Protein AF-A0A0M4D7M8-F1 (afdb_monomer)

Mean predicted aligned error: 8.92 Å

pLDDT: mean 85.07, std 19.38, range [36.56, 98.5]

Secondary structure (DSSP, 8-state):
----------------------------GGGSB-B--S--TTGGGGPPPBSSSSS-BSHHHHHHHHHHHHTT-B-TTSPBP-GGG-SSB--HHHHHHHHHHHHHTTSSSSGGG----B-HHHHHHHHTTEEEEEE--STTS-EEEEEE-SS-EEEEEE-TTSBEEEE-TTS-EEE-BSS-----

Radius of gyration: 21.86 Å; Cα contacts (8 Å, |Δi|>4): 383; chains: 1; bounding box: 64×77×38 Å

Foldseek 3Di:
DDDDDDDDDDDDDDDPDPPPPPDWDDDECVVFFQFTAQDLQLSQLAYDKEALVPLQAALLLLVLLQQLQLQQFAFPVGHTRHLVNSQRGRDRRLQQSLLRVCCVLVVAVDSVRRPSMCHNVNRSSQSVQWDWDDKDRHAQIKTKTWRRHPHHIWIWIQHNVRWIWTAGPVRDIDTRGSPHTDGD

Solvent-accessible surface area (backbone atoms only — not comparable to full-atom values): 9899 Å² total; per-residue (Å²): 134,88,83,89,82,90,80,86,83,82,85,79,86,78,85,81,75,79,78,76,77,77,71,53,48,77,21,41,59,90,74,34,36,47,29,30,49,52,60,72,74,46,20,40,31,52,32,54,58,34,24,75,88,34,68,30,60,5,20,41,38,28,52,49,39,51,47,36,32,17,48,55,19,34,24,66,91,64,50,73,40,48,81,87,65,32,44,12,57,39,44,70,45,54,30,33,17,41,12,46,42,34,30,76,70,64,77,16,98,36,60,92,67,27,86,32,55,41,29,27,71,52,35,29,58,56,45,75,32,56,42,80,76,47,74,37,61,55,80,68,36,42,27,30,27,34,37,60,39,83,70,33,71,39,49,33,36,31,38,45,87,22,40,32,29,37,42,46,100,84,73,48,78,42,62,22,20,61,80,46,63,81,55,107

Nearest PDB structures (foldseek):
  1k28-assembly1_A  TM=5.153E-01  e=8.561E+00  Tequatrovirus T4

Sequence (184 aa):
MTRTHLGATLAMCAAATLAMSASPASAKISDGYVRGYDTYVGDWGDEGTISTAAYSQNNAVCLWQTILWAEGANESDGTNFDGTDIDGIFGGNTYGATKRLQVSWGLASSYDKADGMVGPNTFGRADNQLVKTGGSTARGETVEFVYNGSVHDFAVERDSEGRYRFREGNDTWRLAAYGYRSCS

InterPro domains:
  IPR036365 PGBD-like superfamily [SSF47090] (56-123)
  IPR036366 PGBD superfamily [G3DSA:1.10.101.10] (52-132)

Organism: Streptomyces pristinaespiralis (NCBI:txid38300)

Structure (mmCIF, N/CA/C/O backbone):
data_AF-A0A0M4D7M8-F1
#
_entry.id   AF-A0A0M4D7M8-F1
#
loop_
_atom_site.group_PDB
_atom_site.id
_atom_site.type_symbol
_atom_site.label_atom_id
_atom_site.label_alt_id
_atom_site.label_comp_id
_atom_site.label_asym_id
_atom_site.label_entity_id
_atom_site.label_seq_id
_atom_site.pdbx_PDB_ins_code
_atom_site.Cartn_x
_atom_site.Cartn_y
_atom_site.Cartn_z
_atom_site.occupancy
_atom_site.B_iso_or_equiv
_atom_site.auth_seq_id
_atom_site.auth_comp_id
_atom_site.auth_asym_id
_atom_site.auth_atom_id
_atom_site.pdbx_PDB_model_num
ATOM 1 N N . MET A 1 1 ? -46.983 -63.640 -19.632 1.00 38.72 1 MET A N 1
ATOM 2 C CA . MET A 1 1 ? -46.012 -62.857 -20.425 1.00 38.72 1 MET A CA 1
ATOM 3 C C . MET A 1 1 ? -46.200 -61.392 -20.044 1.00 38.72 1 MET A C 1
ATOM 5 O O . MET A 1 1 ? -47.282 -60.881 -20.278 1.00 38.72 1 MET A O 1
ATOM 9 N N . THR A 1 2 ? -45.384 -60.885 -19.104 1.00 40.44 2 THR A N 1
ATOM 10 C CA . THR A 1 2 ? -44.349 -59.833 -19.326 1.00 40.44 2 THR A CA 1
ATOM 11 C C . THR A 1 2 ? -44.976 -58.475 -19.711 1.00 40.44 2 THR A C 1
ATOM 13 O O . THR A 1 2 ? -45.672 -58.409 -20.707 1.00 40.44 2 THR A O 1
ATOM 16 N N . ARG A 1 3 ? -44.776 -57.335 -19.026 1.00 40.50 3 ARG A N 1
ATOM 17 C CA . ARG A 1 3 ? -43.609 -56.812 -18.284 1.00 40.50 3 ARG A CA 1
ATOM 18 C C . ARG A 1 3 ? -44.059 -55.813 -17.199 1.00 40.50 3 ARG A C 1
ATOM 20 O O . ARG A 1 3 ? -44.906 -54.964 -17.452 1.00 40.50 3 ARG A O 1
ATOM 27 N N . THR A 1 4 ? -43.432 -55.887 -16.031 1.00 39.81 4 THR A N 1
ATOM 28 C CA . THR A 1 4 ? -43.480 -54.895 -14.947 1.00 39.81 4 THR A CA 1
ATOM 29 C C . THR A 1 4 ? -42.499 -53.759 -15.263 1.00 39.81 4 THR A C 1
ATOM 31 O O . THR A 1 4 ? -41.340 -54.036 -15.569 1.00 39.81 4 THR A O 1
ATOM 34 N N . HIS A 1 5 ? -42.931 -52.498 -15.179 1.00 37.88 5 HIS A N 1
ATOM 35 C CA . HIS A 1 5 ? -42.048 -51.328 -15.254 1.00 37.88 5 HIS A CA 1
ATOM 36 C C . HIS A 1 5 ? -41.908 -50.699 -13.861 1.00 37.88 5 HIS A C 1
ATOM 38 O O . HIS A 1 5 ? -42.880 -50.223 -13.282 1.00 37.88 5 HIS A O 1
ATOM 44 N N . LEU A 1 6 ? -40.685 -50.739 -13.329 1.00 47.12 6 LEU A N 1
ATOM 45 C CA . LEU A 1 6 ? -40.247 -50.013 -12.138 1.00 47.12 6 LEU A CA 1
ATOM 46 C C . LEU A 1 6 ? -40.062 -48.536 -12.507 1.00 47.12 6 LEU A C 1
ATOM 48 O O . LEU A 1 6 ? -39.235 -48.216 -13.358 1.00 47.12 6 LEU A O 1
ATOM 52 N N . GLY A 1 7 ? -40.815 -47.648 -11.862 1.00 36.56 7 GLY A N 1
ATOM 53 C CA . GLY A 1 7 ? -40.601 -46.204 -11.909 1.00 36.56 7 GLY A CA 1
ATOM 54 C C . GLY A 1 7 ? -40.381 -45.688 -10.494 1.00 36.56 7 GLY A C 1
ATOM 55 O O . GLY A 1 7 ? -41.341 -45.479 -9.761 1.00 36.56 7 GLY A O 1
ATOM 56 N N . ALA A 1 8 ? -39.120 -45.530 -10.096 1.00 43.12 8 ALA A N 1
ATOM 57 C CA . ALA A 1 8 ? -38.740 -44.873 -8.853 1.00 43.12 8 ALA A CA 1
ATOM 58 C C . ALA A 1 8 ? -38.493 -43.387 -9.143 1.00 43.12 8 ALA A C 1
ATOM 60 O O . ALA A 1 8 ? -37.484 -43.033 -9.747 1.00 43.12 8 ALA A O 1
ATOM 61 N N . THR A 1 9 ? -39.408 -42.513 -8.729 1.00 38.91 9 THR A N 1
ATOM 62 C CA . THR A 1 9 ? -39.188 -41.061 -8.734 1.00 38.91 9 THR A CA 1
ATOM 63 C C . THR A 1 9 ? -38.766 -40.610 -7.342 1.00 38.91 9 THR A C 1
ATOM 65 O O . THR A 1 9 ? -39.596 -40.428 -6.455 1.00 38.91 9 THR A O 1
ATOM 68 N N . LEU A 1 10 ? -37.455 -40.439 -7.165 1.00 40.38 10 LEU A N 1
ATOM 69 C CA . LEU A 1 10 ? -36.861 -39.667 -6.077 1.00 40.38 10 LEU A CA 1
ATOM 70 C C . LEU A 1 10 ? -37.000 -38.178 -6.443 1.00 40.38 10 LEU A C 1
ATOM 72 O O . LEU A 1 10 ? -36.320 -37.701 -7.349 1.00 40.38 10 LEU A O 1
ATOM 76 N N . ALA A 1 11 ? -37.888 -37.443 -5.776 1.00 39.62 11 ALA A N 1
ATOM 77 C CA . ALA A 1 11 ? -37.937 -35.986 -5.875 1.00 39.62 11 ALA A CA 1
ATOM 78 C C . ALA A 1 11 ? -36.985 -35.396 -4.821 1.00 39.62 11 ALA A C 1
ATOM 80 O O . ALA A 1 11 ? -37.329 -35.316 -3.644 1.00 39.62 11 ALA A O 1
ATOM 81 N N . MET A 1 12 ? -35.763 -35.046 -5.232 1.00 39.00 12 MET A N 1
ATOM 82 C CA . MET A 1 12 ? -34.809 -34.311 -4.395 1.00 39.00 12 MET A CA 1
ATOM 83 C C . MET A 1 12 ? -35.061 -32.801 -4.489 1.00 39.00 12 MET A C 1
ATOM 85 O O . MET A 1 12 ? -35.176 -32.242 -5.578 1.00 39.00 12 MET A O 1
ATOM 89 N N . CYS A 1 13 ? -35.131 -32.166 -3.320 1.00 45.38 13 CYS A N 1
ATOM 90 C CA . CYS A 1 13 ? -35.188 -30.726 -3.105 1.00 45.38 13 CYS A CA 1
ATOM 91 C C . CYS A 1 13 ? -33.995 -29.982 -3.725 1.00 45.38 13 CYS A C 1
ATOM 93 O O . CYS A 1 13 ? -32.862 -30.447 -3.636 1.00 45.38 13 CYS A O 1
ATOM 95 N N . ALA A 1 14 ? -34.225 -28.751 -4.184 1.00 42.34 14 ALA A N 1
ATOM 96 C CA . ALA A 1 14 ? -33.203 -27.708 -4.182 1.00 42.34 14 ALA A CA 1
ATOM 97 C C . ALA A 1 14 ? -33.875 -26.359 -3.890 1.00 42.34 14 ALA A C 1
ATOM 99 O O . ALA A 1 14 ? -34.471 -25.735 -4.765 1.00 42.34 14 ALA A O 1
ATOM 100 N N . ALA A 1 15 ? -33.813 -25.931 -2.628 1.00 44.81 15 ALA A N 1
ATOM 101 C CA . ALA A 1 15 ? -34.077 -24.550 -2.259 1.00 44.81 15 ALA A CA 1
ATOM 102 C C . ALA A 1 15 ? -32.911 -23.708 -2.793 1.00 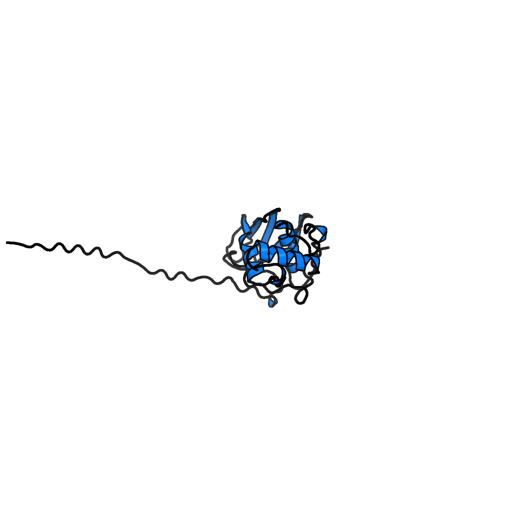44.81 15 ALA A C 1
ATOM 104 O O . ALA A 1 15 ? -31.789 -23.811 -2.302 1.00 44.81 15 ALA A O 1
ATOM 105 N N . ALA A 1 16 ? -33.163 -22.916 -3.832 1.00 38.53 16 ALA A N 1
ATOM 106 C CA . ALA A 1 16 ? -32.204 -21.950 -4.342 1.00 38.53 16 ALA A CA 1
ATOM 107 C C . ALA A 1 16 ? -32.118 -20.777 -3.355 1.00 38.53 16 ALA A C 1
ATOM 109 O O . ALA A 1 16 ? -32.891 -19.823 -3.426 1.00 38.53 16 ALA A O 1
ATOM 110 N N . THR A 1 17 ? -31.197 -20.856 -2.397 1.00 42.16 17 THR A N 1
ATOM 111 C CA . THR A 1 17 ? -30.770 -19.683 -1.636 1.00 42.16 17 THR A CA 1
ATOM 112 C C . THR A 1 17 ? -30.002 -18.774 -2.586 1.00 42.16 17 THR A C 1
ATOM 114 O O . THR A 1 17 ? -28.892 -19.101 -3.004 1.00 42.16 17 THR A O 1
ATOM 117 N N . LEU A 1 18 ? -30.613 -17.648 -2.955 1.00 39.12 18 LEU A N 1
ATOM 118 C CA . LEU A 1 18 ? -29.935 -16.543 -3.622 1.00 39.12 18 LEU A CA 1
ATOM 119 C C . LEU A 1 18 ? -28.786 -16.089 -2.716 1.00 39.12 18 LEU A C 1
ATOM 121 O O . LEU A 1 18 ? -29.015 -15.454 -1.687 1.00 39.12 18 LEU A O 1
ATOM 125 N N . ALA A 1 19 ? -27.557 -16.450 -3.074 1.00 40.09 19 ALA A N 1
ATOM 126 C CA . ALA A 1 19 ? -26.372 -15.863 -2.477 1.00 40.09 19 ALA A CA 1
ATOM 127 C C . ALA A 1 19 ? -26.356 -14.385 -2.883 1.00 40.09 19 ALA A C 1
ATOM 129 O O . ALA A 1 19 ? -26.043 -14.046 -4.023 1.00 40.09 19 ALA A O 1
ATOM 130 N N . MET A 1 20 ? -26.769 -13.507 -1.970 1.00 38.78 20 MET A N 1
ATOM 131 C CA . MET A 1 20 ? -26.547 -12.078 -2.126 1.00 38.78 20 MET A CA 1
ATOM 132 C C . MET A 1 20 ? -25.041 -11.866 -1.996 1.00 38.78 20 MET A C 1
ATOM 134 O O . MET A 1 20 ? -24.497 -11.923 -0.897 1.00 38.78 20 MET A O 1
ATOM 138 N N . SER A 1 21 ? -24.353 -11.699 -3.123 1.00 39.44 21 SER A N 1
ATOM 139 C CA . SER A 1 21 ? -22.994 -11.175 -3.129 1.00 39.44 21 SER A CA 1
ATOM 140 C C . SER A 1 21 ? -23.063 -9.771 -2.535 1.00 39.44 21 SER A C 1
ATOM 142 O O . SER A 1 21 ? -23.542 -8.847 -3.194 1.00 39.44 21 SER A O 1
ATOM 144 N N . ALA A 1 22 ? -22.667 -9.614 -1.274 1.00 41.81 22 ALA A N 1
ATOM 145 C CA . ALA A 1 22 ? -22.367 -8.296 -0.748 1.00 41.81 22 ALA A CA 1
ATOM 146 C C . ALA A 1 22 ? -21.191 -7.770 -1.576 1.00 41.81 22 ALA A C 1
ATOM 148 O O . ALA A 1 22 ? -20.099 -8.334 -1.527 1.00 41.81 22 ALA A O 1
ATOM 149 N N . SER A 1 23 ? -21.437 -6.767 -2.417 1.00 39.09 23 SER A N 1
ATOM 150 C CA . SER A 1 23 ? -20.343 -6.002 -3.008 1.00 39.09 23 SER A CA 1
ATOM 151 C C . SER A 1 23 ? -19.526 -5.397 -1.861 1.00 39.09 23 SER A C 1
ATOM 153 O O . SER A 1 23 ? -20.147 -4.966 -0.882 1.00 39.09 23 SER A O 1
ATOM 155 N N . PRO A 1 24 ? -18.186 -5.347 -1.955 1.00 42.47 24 PRO A N 1
ATOM 156 C CA . PRO A 1 24 ? -17.379 -4.623 -0.982 1.00 42.47 24 PRO A CA 1
ATOM 157 C C . PRO A 1 24 ? -17.906 -3.194 -0.836 1.00 42.47 24 PRO A C 1
ATOM 159 O O . PRO A 1 24 ? -18.434 -2.601 -1.787 1.00 42.47 24 PRO A O 1
ATOM 162 N N . ALA A 1 25 ? -17.882 -2.686 0.388 1.00 44.66 25 ALA A N 1
ATOM 163 C CA . ALA A 1 25 ? -18.517 -1.428 0.724 1.00 44.66 25 ALA A CA 1
ATOM 164 C C . ALA A 1 25 ? -17.670 -0.232 0.260 1.00 44.66 25 ALA A C 1
ATOM 166 O O . ALA A 1 25 ? -16.908 0.304 1.049 1.00 44.66 25 ALA A O 1
ATOM 167 N N . SER A 1 26 ? -17.902 0.206 -0.983 1.00 44.59 26 SER A N 1
ATOM 168 C CA . SER A 1 26 ? -17.544 1.496 -1.606 1.00 44.59 26 SER A CA 1
ATOM 169 C C . SER A 1 26 ? -16.533 2.357 -0.832 1.00 44.59 26 SER A C 1
ATOM 171 O O . SER A 1 26 ? -16.925 3.409 -0.311 1.00 44.59 26 SER A O 1
ATOM 173 N N . ALA A 1 27 ? -15.248 2.014 -0.835 1.00 47.47 27 ALA A N 1
ATOM 174 C CA . ALA A 1 27 ? -14.229 2.986 -0.482 1.00 47.47 27 ALA A CA 1
ATOM 175 C C . ALA A 1 27 ? -14.128 4.041 -1.593 1.00 47.47 27 ALA A C 1
ATOM 177 O O . ALA A 1 27 ? -13.961 3.748 -2.776 1.00 47.47 27 ALA A O 1
ATOM 178 N N . LYS A 1 28 ? -14.316 5.314 -1.245 1.00 60.12 28 LYS A N 1
ATOM 179 C CA . LYS A 1 28 ? -14.140 6.435 -2.176 1.00 60.12 28 LYS A CA 1
ATOM 180 C C . LYS A 1 28 ? -13.089 7.358 -1.611 1.00 60.12 28 LYS A C 1
ATOM 182 O O . LYS A 1 28 ? -13.156 7.720 -0.443 1.00 60.12 28 LYS A O 1
ATOM 187 N N . ILE A 1 29 ? -12.215 7.883 -2.468 1.00 60.22 29 ILE A N 1
ATOM 188 C CA . ILE A 1 29 ? -11.240 8.906 -2.052 1.00 60.22 29 ILE A CA 1
ATOM 189 C C . ILE A 1 29 ? -11.916 10.114 -1.384 1.00 60.22 29 ILE A C 1
ATOM 191 O O . ILE A 1 29 ? -11.316 10.771 -0.537 1.00 60.22 29 ILE A O 1
ATOM 195 N N . SER A 1 30 ? -13.179 10.396 -1.732 1.00 59.69 30 SER A N 1
ATOM 196 C CA . SER A 1 30 ? -13.992 11.436 -1.089 1.00 59.69 30 SER A CA 1
ATOM 197 C C . SER A 1 30 ? -14.154 11.256 0.422 1.00 59.69 30 SER A C 1
ATOM 199 O O . SER A 1 30 ? -14.386 12.242 1.114 1.00 59.69 30 SER A O 1
ATOM 201 N N . A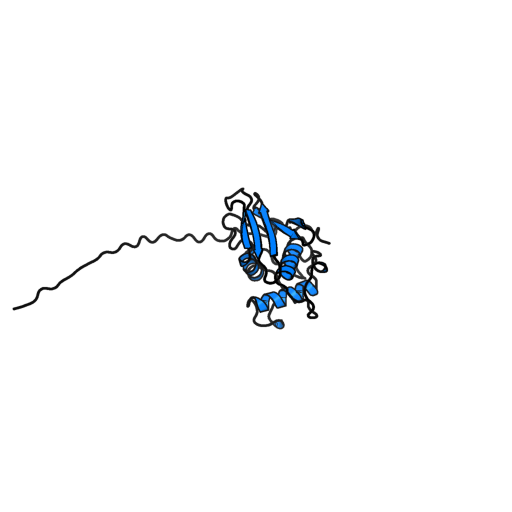SP A 1 3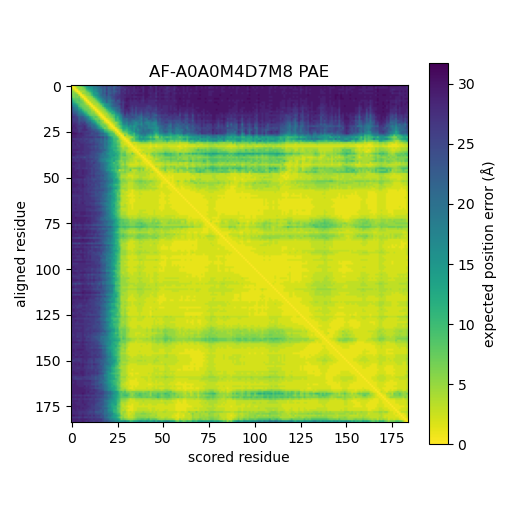1 ? -14.012 10.034 0.931 1.00 70.00 31 ASP A N 1
ATOM 202 C CA . ASP A 1 31 ? -14.088 9.721 2.357 1.00 70.00 31 ASP A CA 1
ATOM 203 C C . ASP A 1 31 ? -12.765 10.017 3.076 1.00 70.00 31 ASP A C 1
ATOM 205 O O . ASP A 1 31 ? -12.726 10.079 4.303 1.00 70.00 31 ASP A O 1
ATOM 209 N N . GLY A 1 32 ? -11.688 10.241 2.316 1.00 85.69 32 GLY A N 1
ATOM 210 C CA . GLY A 1 32 ? -10.393 10.701 2.805 1.00 85.69 32 GLY A CA 1
ATOM 211 C C . GLY A 1 32 ? -9.477 9.611 3.361 1.00 85.69 32 GLY A C 1
ATOM 212 O O . GLY A 1 32 ? -8.351 9.941 3.735 1.00 85.69 32 GLY A O 1
ATOM 213 N N . TYR A 1 33 ? -9.906 8.344 3.381 1.00 90.31 33 TYR A N 1
ATOM 214 C CA . TYR A 1 33 ? -9.159 7.209 3.938 1.00 90.31 33 TYR A CA 1
ATOM 215 C C . TYR A 1 33 ? -9.337 5.943 3.106 1.00 90.31 33 TYR A C 1
ATOM 217 O O . TYR A 1 33 ? -10.397 5.770 2.510 1.00 90.31 33 TYR A O 1
ATOM 225 N N . VAL A 1 34 ? -8.342 5.055 3.162 1.00 91.62 34 VAL A N 1
ATOM 226 C CA . VAL A 1 34 ? -8.527 3.639 2.828 1.00 91.62 34 VAL A CA 1
ATOM 227 C C . VAL A 1 34 ? -9.494 3.043 3.849 1.00 91.62 34 VAL A C 1
ATOM 229 O O . VAL A 1 34 ? -9.298 3.208 5.064 1.00 91.62 34 VAL A O 1
ATOM 232 N N . ARG A 1 35 ? -10.572 2.415 3.387 1.00 88.75 35 ARG A N 1
ATOM 233 C CA . ARG A 1 35 ? -11.742 2.115 4.210 1.00 88.75 35 ARG A CA 1
ATOM 234 C C . ARG A 1 35 ? -12.442 0.835 3.781 1.00 88.75 35 ARG A C 1
ATOM 236 O O . ARG A 1 35 ? -12.416 0.460 2.627 1.00 88.75 35 ARG A O 1
ATOM 243 N N . GLY A 1 36 ? -13.165 0.229 4.713 1.00 87.19 36 GLY A N 1
ATOM 244 C CA . GLY A 1 36 ? -14.165 -0.770 4.373 1.00 87.19 36 GLY A CA 1
ATOM 245 C C . GLY A 1 36 ? -15.150 -1.040 5.500 1.00 87.19 36 GLY A C 1
ATOM 246 O O . GLY A 1 36 ? -15.035 -0.489 6.601 1.00 87.19 36 GLY A O 1
ATOM 247 N N . TYR A 1 37 ? -16.151 -1.870 5.216 1.00 80.94 37 TYR A N 1
ATOM 248 C CA . TYR A 1 37 ? -17.220 -2.215 6.152 1.00 80.94 37 TYR A CA 1
ATOM 249 C C . TYR A 1 37 ? -17.628 -3.677 6.005 1.00 80.94 37 TYR A C 1
ATOM 251 O O . TYR A 1 37 ? -17.479 -4.278 4.950 1.00 80.94 37 TYR A O 1
ATOM 259 N N . ASP A 1 38 ? -18.215 -4.233 7.066 1.00 82.25 38 ASP A N 1
ATOM 260 C CA . ASP A 1 38 ? -18.722 -5.605 7.096 1.00 82.25 38 ASP A CA 1
ATOM 261 C C . ASP A 1 38 ? -17.607 -6.639 6.828 1.00 82.25 38 ASP A C 1
ATOM 263 O O . ASP A 1 38 ? -16.697 -6.788 7.651 1.00 82.25 38 ASP A O 1
ATOM 267 N N . THR A 1 39 ? -17.649 -7.360 5.702 1.00 82.38 39 THR A N 1
ATOM 268 C CA . THR A 1 39 ? -16.550 -8.258 5.309 1.00 82.38 39 THR A CA 1
ATOM 269 C C . THR A 1 39 ? -15.299 -7.440 5.019 1.00 82.38 39 THR A C 1
ATOM 271 O O . THR A 1 39 ? -15.398 -6.385 4.423 1.00 82.38 39 THR A O 1
ATOM 274 N N . TYR A 1 40 ? -14.129 -7.905 5.454 1.00 80.50 40 TYR A N 1
ATOM 275 C CA . TYR A 1 40 ? -12.866 -7.250 5.094 1.00 80.50 40 TYR A CA 1
ATOM 276 C C . TYR A 1 40 ? -12.348 -7.707 3.725 1.00 80.50 40 TYR A C 1
ATOM 278 O O . TYR A 1 40 ? -11.462 -7.090 3.158 1.00 80.50 40 TYR A O 1
ATOM 286 N N . VAL A 1 41 ? -12.892 -8.811 3.201 1.00 84.00 41 VAL A N 1
ATOM 287 C CA . VAL A 1 41 ? -12.525 -9.329 1.882 1.00 84.00 41 VAL A CA 1
ATOM 288 C C . VAL A 1 41 ? -13.065 -8.395 0.804 1.00 84.00 41 VAL A C 1
ATOM 290 O O . VAL A 1 41 ? -14.280 -8.255 0.655 1.00 84.00 41 VAL A O 1
ATOM 293 N N . GLY A 1 42 ? -12.155 -7.844 0.013 1.00 82.88 42 GLY A N 1
ATOM 294 C CA . GLY A 1 42 ? -12.408 -6.901 -1.064 1.00 82.88 42 GLY A CA 1
ATOM 295 C C . GLY A 1 42 ? -12.385 -5.436 -0.636 1.00 82.88 42 GLY A C 1
ATOM 296 O O . GLY A 1 42 ? -12.672 -4.600 -1.488 1.00 82.88 42 GLY A O 1
ATOM 297 N N . ASP A 1 43 ? -12.056 -5.117 0.619 1.00 84.25 43 ASP A N 1
ATOM 298 C CA . ASP A 1 43 ? -12.150 -3.751 1.153 1.00 84.25 43 ASP A CA 1
ATOM 299 C C . ASP A 1 43 ? -11.276 -2.761 0.396 1.00 84.25 43 ASP A C 1
ATOM 301 O O . ASP A 1 43 ? -11.700 -1.650 0.121 1.00 84.25 43 ASP A O 1
ATOM 305 N N . TRP A 1 44 ? -10.061 -3.160 0.015 1.00 88.69 44 TRP A N 1
ATOM 306 C CA . TRP A 1 44 ? -9.193 -2.258 -0.745 1.00 88.69 44 TRP A CA 1
ATOM 307 C C . TRP A 1 44 ? -9.491 -2.289 -2.256 1.00 88.69 44 TRP A C 1
ATOM 309 O O . TRP A 1 44 ? -8.886 -1.566 -3.047 1.00 88.69 44 TRP A O 1
ATOM 319 N N . GLY A 1 45 ? -10.401 -3.162 -2.695 1.00 82.44 45 GLY A N 1
ATOM 320 C CA . GLY A 1 45 ? -10.659 -3.460 -4.101 1.00 82.44 45 GLY A CA 1
ATOM 321 C C . GLY A 1 45 ? -11.426 -2.381 -4.864 1.00 82.44 45 GLY A C 1
ATOM 322 O O . GLY A 1 45 ? -11.508 -2.465 -6.084 1.00 82.44 45 GLY A O 1
ATOM 323 N N . ASP A 1 46 ? -11.984 -1.379 -4.196 1.00 77.00 46 ASP A N 1
ATOM 324 C CA . ASP A 1 46 ? -12.678 -0.239 -4.803 1.00 77.00 46 ASP A CA 1
ATOM 325 C C . ASP A 1 46 ? -12.015 1.108 -4.479 1.00 77.00 46 ASP A C 1
ATOM 327 O O . ASP A 1 46 ? -12.524 2.164 -4.862 1.00 77.00 46 ASP A O 1
ATOM 331 N N . GLU A 1 47 ? -10.830 1.057 -3.871 1.00 82.81 47 GLU A N 1
ATOM 332 C CA . GLU A 1 47 ? -10.065 2.229 -3.485 1.00 82.81 47 GLU A CA 1
ATOM 333 C C . GLU A 1 47 ? -9.663 3.112 -4.661 1.00 82.81 47 GLU A C 1
ATOM 335 O O . GLU A 1 47 ? -9.485 2.709 -5.819 1.00 82.81 47 GLU A O 1
ATOM 340 N N . GLY A 1 48 ? -9.440 4.371 -4.309 1.00 78.25 48 GLY A N 1
ATOM 341 C CA . GLY A 1 48 ? -8.885 5.353 -5.211 1.00 78.25 48 GLY A CA 1
ATOM 342 C C . GLY A 1 48 ? -7.536 4.990 -5.799 1.00 78.25 48 GLY A C 1
ATOM 343 O O . GLY A 1 48 ? -6.682 4.412 -5.133 1.00 78.25 48 GLY A O 1
ATOM 344 N N . THR A 1 49 ? -7.296 5.449 -7.027 1.00 90.62 49 THR A N 1
ATOM 345 C CA . THR A 1 49 ? -5.987 5.287 -7.656 1.00 90.62 49 THR A CA 1
ATOM 346 C C . THR A 1 49 ? -4.959 6.255 -7.070 1.00 90.62 49 THR A C 1
ATOM 348 O O . THR A 1 49 ? -5.098 7.471 -7.229 1.00 90.62 49 THR A O 1
ATOM 351 N N . ILE A 1 50 ? -3.898 5.713 -6.466 1.00 92.44 50 ILE A N 1
ATOM 352 C CA . ILE A 1 50 ? -2.661 6.453 -6.177 1.00 92.44 50 ILE A CA 1
ATOM 353 C C . ILE A 1 50 ? -1.616 6.157 -7.261 1.00 92.44 50 ILE A C 1
ATOM 355 O O . ILE A 1 50 ? -1.499 5.039 -7.768 1.00 92.44 50 ILE A O 1
ATOM 359 N N . SER A 1 51 ? -0.889 7.188 -7.676 1.00 93.56 51 SER A N 1
ATOM 360 C CA . SER A 1 51 ? 0.150 7.115 -8.707 1.00 93.56 51 SER A CA 1
ATOM 361 C C . SER A 1 51 ? 1.058 8.342 -8.624 1.00 93.56 51 SER A C 1
ATOM 363 O O . SER A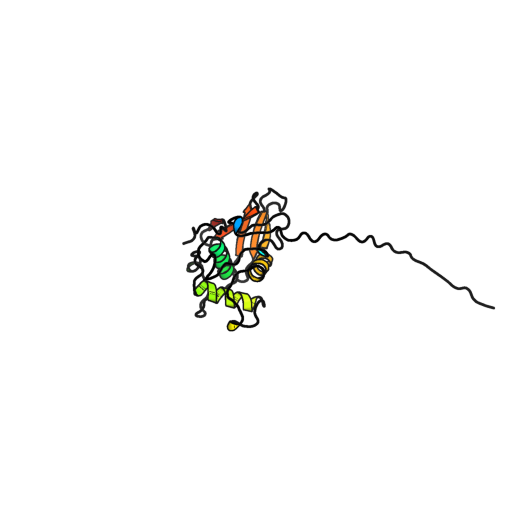 1 51 ? 0.827 9.243 -7.822 1.00 93.56 51 SER A O 1
ATOM 365 N N . THR A 1 52 ? 2.037 8.446 -9.522 1.00 91.50 52 THR A N 1
ATOM 366 C CA . THR A 1 52 ? 2.847 9.665 -9.693 1.00 91.50 52 THR A CA 1
ATOM 367 C C . THR A 1 52 ? 2.014 10.901 -10.074 1.00 91.50 52 THR A C 1
ATOM 369 O O . THR A 1 52 ? 2.419 12.023 -9.777 1.00 91.50 52 THR A O 1
ATOM 372 N N . ALA A 1 53 ? 0.846 10.718 -10.705 1.00 89.44 53 ALA A N 1
ATOM 373 C CA . ALA A 1 53 ? 0.003 11.799 -11.226 1.00 89.44 53 ALA A CA 1
ATOM 374 C C . ALA A 1 53 ? -1.240 12.108 -10.369 1.00 89.44 53 ALA A C 1
ATOM 376 O O . ALA A 1 53 ? -1.856 13.159 -10.545 1.00 89.44 53 ALA A O 1
ATOM 377 N N . ALA A 1 54 ? -1.626 11.215 -9.456 1.00 87.75 54 ALA A N 1
ATOM 378 C CA . ALA A 1 54 ? -2.837 11.345 -8.647 1.00 87.75 54 ALA A CA 1
ATOM 379 C C . ALA A 1 54 ? -2.582 10.845 -7.226 1.00 87.75 54 ALA A C 1
ATOM 381 O O . ALA A 1 54 ? -2.069 9.743 -7.054 1.00 87.75 54 ALA A O 1
ATOM 382 N N . TYR A 1 55 ? -2.951 11.649 -6.221 1.00 88.69 55 TYR A N 1
ATOM 383 C CA . TYR A 1 55 ? -2.787 11.307 -4.801 1.00 88.69 55 TYR A CA 1
ATOM 384 C C . TYR A 1 55 ? -1.371 10.807 -4.473 1.00 88.69 55 TYR A C 1
ATOM 386 O O . TYR A 1 55 ? -1.189 9.847 -3.733 1.00 88.69 55 TYR A O 1
ATOM 394 N N . SER A 1 56 ? -0.370 11.482 -5.041 1.00 93.44 56 SER A N 1
ATOM 395 C CA . SER A 1 56 ? 1.031 11.061 -5.014 1.00 93.44 56 SER A CA 1
ATOM 396 C C . SER A 1 56 ? 1.740 11.331 -3.690 1.00 93.44 56 SER A C 1
ATOM 398 O O . SER A 1 56 ? 2.882 10.920 -3.538 1.00 93.44 56 SER A O 1
ATOM 400 N N . GLN A 1 57 ? 1.120 12.041 -2.742 1.00 95.12 57 GLN A N 1
ATOM 401 C CA . GLN A 1 57 ? 1.746 12.380 -1.461 1.00 95.12 57 GLN A CA 1
ATOM 402 C C . GLN A 1 57 ? 0.743 12.330 -0.308 1.00 95.12 57 GLN A C 1
ATOM 404 O O . GLN A 1 57 ? 0.033 13.307 -0.070 1.00 95.12 57 GLN A O 1
ATOM 409 N N . ASN A 1 58 ? 0.664 11.202 0.398 1.00 94.50 58 ASN A N 1
ATOM 410 C CA . ASN A 1 58 ? -0.240 11.001 1.537 1.00 94.50 58 ASN A CA 1
ATOM 411 C C . ASN A 1 58 ? 0.068 9.686 2.280 1.00 94.50 58 ASN A C 1
ATOM 413 O O . ASN A 1 58 ? 0.940 8.918 1.885 1.00 94.50 58 ASN A O 1
ATOM 417 N N . ASN A 1 59 ? -0.666 9.406 3.352 1.00 96.06 59 ASN A N 1
ATOM 418 C CA . ASN A 1 59 ? -0.506 8.179 4.125 1.00 96.06 59 ASN A CA 1
ATOM 419 C C . ASN A 1 59 ? -1.027 6.907 3.438 1.00 96.06 59 ASN A C 1
ATOM 421 O O . ASN A 1 59 ? -0.588 5.819 3.803 1.00 96.06 59 ASN A O 1
ATOM 425 N N . ALA A 1 60 ? -1.933 6.999 2.460 1.00 95.69 60 ALA A N 1
ATOM 426 C CA . ALA A 1 60 ? -2.290 5.842 1.635 1.00 95.69 60 ALA A CA 1
ATOM 427 C C . ALA A 1 60 ? -1.104 5.401 0.754 1.00 95.69 60 ALA A C 1
ATOM 429 O O . ALA A 1 60 ? -0.900 4.206 0.549 1.00 95.69 60 ALA A O 1
ATOM 430 N N . VAL A 1 61 ? -0.260 6.343 0.313 1.00 96.88 61 VAL A N 1
ATOM 431 C CA . VAL A 1 61 ? 1.031 6.020 -0.318 1.00 96.88 61 VAL A CA 1
ATOM 432 C C . VAL A 1 61 ? 1.959 5.316 0.669 1.00 96.88 61 VAL A C 1
ATOM 434 O O . VAL A 1 61 ? 2.570 4.323 0.295 1.00 96.88 61 VAL A O 1
ATOM 437 N N . CYS A 1 62 ? 2.020 5.748 1.929 1.00 96.69 62 CYS A N 1
ATOM 438 C CA . CYS A 1 62 ? 2.838 5.059 2.933 1.00 96.69 62 CYS A CA 1
ATOM 439 C C . CYS A 1 62 ? 2.379 3.619 3.193 1.00 96.69 62 CYS A C 1
ATOM 441 O O . CYS A 1 62 ? 3.211 2.720 3.306 1.00 96.69 62 CYS A O 1
ATOM 443 N N . LEU A 1 63 ? 1.059 3.382 3.253 1.00 97.25 63 LEU A N 1
ATOM 444 C CA . LEU A 1 63 ? 0.513 2.024 3.323 1.00 97.25 63 LEU A CA 1
ATOM 445 C C . LEU A 1 63 ? 1.030 1.198 2.142 1.00 97.25 63 LEU A C 1
ATOM 447 O O . LEU A 1 63 ? 1.540 0.097 2.327 1.00 97.25 63 LEU A O 1
ATOM 451 N N . TRP A 1 64 ? 0.947 1.751 0.931 1.00 97.81 64 TRP A N 1
ATOM 452 C CA . TRP A 1 64 ? 1.418 1.065 -0.263 1.00 97.81 64 TRP A CA 1
ATOM 453 C C . TRP A 1 64 ? 2.927 0.790 -0.251 1.00 97.81 64 TRP A C 1
ATOM 455 O O . TRP A 1 64 ? 3.350 -0.312 -0.579 1.00 97.81 64 TRP A O 1
ATOM 465 N N . GLN A 1 65 ? 3.752 1.742 0.176 1.00 97.69 65 GLN A N 1
ATOM 466 C CA . GLN A 1 65 ? 5.197 1.538 0.309 1.00 97.69 65 GLN A CA 1
ATOM 467 C C . GLN A 1 65 ? 5.526 0.474 1.372 1.00 97.69 65 GLN A C 1
ATOM 469 O O . GLN A 1 65 ? 6.410 -0.351 1.162 1.00 97.69 65 GLN A O 1
ATOM 474 N N . THR A 1 66 ? 4.753 0.408 2.460 1.00 97.50 66 THR A N 1
ATOM 475 C CA . THR A 1 66 ? 4.871 -0.666 3.462 1.00 97.50 66 THR A CA 1
ATOM 476 C C . THR A 1 66 ? 4.526 -2.033 2.858 1.00 97.50 66 THR A C 1
ATOM 478 O O . THR A 1 66 ? 5.192 -3.021 3.153 1.00 97.50 66 THR A O 1
ATOM 481 N N . ILE A 1 67 ? 3.543 -2.094 1.953 1.00 97.81 67 ILE A N 1
ATOM 482 C CA . ILE A 1 67 ? 3.214 -3.302 1.180 1.00 97.81 67 ILE A CA 1
ATOM 483 C C . ILE A 1 67 ? 4.353 -3.683 0.223 1.00 97.81 67 ILE A C 1
ATOM 485 O O . ILE A 1 67 ? 4.718 -4.854 0.158 1.00 97.81 67 ILE A O 1
ATOM 489 N N . LEU A 1 68 ? 4.941 -2.719 -0.495 1.00 98.00 68 LEU A N 1
ATOM 490 C CA . LEU A 1 68 ? 6.086 -2.969 -1.382 1.00 98.00 68 LEU A CA 1
ATOM 491 C C . LEU A 1 68 ? 7.270 -3.566 -0.616 1.00 98.00 68 LEU A C 1
ATOM 493 O O . LEU A 1 68 ? 7.867 -4.539 -1.079 1.00 98.00 68 LEU A O 1
ATOM 497 N N . TRP A 1 69 ? 7.565 -3.013 0.562 1.00 96.88 69 TRP A N 1
ATOM 498 C CA . TRP A 1 69 ? 8.555 -3.554 1.486 1.00 96.88 69 TRP A CA 1
ATOM 499 C C . TRP A 1 69 ? 8.188 -4.979 1.926 1.00 96.88 69 TRP A C 1
ATOM 501 O O . TRP A 1 69 ? 8.993 -5.894 1.775 1.00 96.88 69 TRP A O 1
ATOM 511 N N . ALA A 1 70 ? 6.953 -5.198 2.390 1.00 97.31 70 ALA A N 1
ATOM 512 C CA . ALA A 1 70 ? 6.479 -6.500 2.863 1.00 97.31 70 ALA A CA 1
ATOM 513 C C . ALA A 1 70 ? 6.539 -7.604 1.798 1.00 97.31 70 ALA A C 1
ATOM 515 O O . ALA A 1 70 ? 6.868 -8.756 2.088 1.00 97.31 70 ALA A O 1
ATOM 516 N N . GLU A 1 71 ? 6.261 -7.255 0.548 1.00 97.88 71 GLU A N 1
ATOM 517 C CA . GLU A 1 71 ? 6.321 -8.176 -0.585 1.00 97.88 71 GLU A CA 1
ATOM 518 C C . GLU A 1 71 ? 7.735 -8.337 -1.164 1.00 97.88 71 GLU A C 1
ATOM 520 O O . GLU A 1 71 ? 7.942 -9.175 -2.042 1.00 97.88 71 GLU A O 1
ATOM 525 N N . GLY A 1 72 ? 8.717 -7.567 -0.682 1.00 96.44 72 GLY A N 1
ATOM 526 C CA . GLY A 1 72 ? 10.089 -7.601 -1.184 1.00 96.44 72 GLY A CA 1
ATOM 527 C C . GLY A 1 72 ? 10.207 -7.135 -2.635 1.00 96.44 72 GLY A C 1
ATOM 528 O O . GLY A 1 72 ? 10.969 -7.712 -3.412 1.00 96.44 72 GLY A O 1
ATOM 529 N N . ALA A 1 73 ? 9.420 -6.132 -3.033 1.00 96.88 73 ALA A N 1
ATOM 530 C CA . ALA A 1 73 ? 9.480 -5.573 -4.378 1.00 96.88 73 ALA A CA 1
ATOM 531 C C . ALA A 1 73 ? 10.848 -4.920 -4.657 1.00 96.88 73 ALA A C 1
ATOM 533 O O . ALA A 1 73 ? 11.546 -4.490 -3.742 1.00 96.88 73 ALA A O 1
ATOM 534 N N . ASN A 1 74 ? 11.226 -4.809 -5.935 1.00 95.75 74 ASN A N 1
ATOM 535 C CA . ASN A 1 74 ? 12.479 -4.159 -6.333 1.00 95.75 74 ASN A CA 1
ATOM 536 C C . ASN A 1 74 ? 12.264 -2.761 -6.918 1.00 95.75 74 ASN A C 1
ATOM 538 O O . ASN A 1 74 ? 11.388 -2.555 -7.766 1.00 95.75 74 ASN A O 1
ATOM 542 N N . GLU A 1 75 ? 13.126 -1.824 -6.544 1.00 92.75 75 GLU A N 1
ATOM 543 C CA . GLU A 1 75 ? 13.141 -0.455 -7.054 1.00 92.75 75 GLU A CA 1
ATOM 544 C C . GLU A 1 75 ? 13.552 -0.391 -8.526 1.00 92.75 75 GLU A C 1
ATOM 546 O O . GLU A 1 75 ? 14.028 -1.367 -9.105 1.00 92.75 75 GLU A O 1
ATOM 551 N N . SER A 1 76 ? 13.344 0.752 -9.188 1.00 85.56 76 SER A N 1
ATOM 552 C CA . SER A 1 76 ? 13.578 0.934 -10.633 1.00 85.56 76 SER A CA 1
ATOM 553 C C . SER A 1 76 ? 14.960 0.473 -11.122 1.00 85.56 76 SER A C 1
ATOM 555 O O . SER A 1 76 ? 15.038 -0.084 -12.217 1.00 85.56 76 SER A O 1
ATOM 557 N N . ASP A 1 77 ? 16.009 0.620 -10.323 1.00 88.00 77 ASP A N 1
ATOM 558 C CA . ASP A 1 77 ? 17.386 0.204 -10.628 1.00 88.00 77 ASP A CA 1
ATOM 559 C C . ASP A 1 77 ? 17.706 -1.263 -10.256 1.00 88.00 77 ASP A C 1
ATOM 561 O O . ASP A 1 77 ? 18.760 -1.777 -10.632 1.00 88.00 77 ASP A O 1
ATOM 565 N N . GLY A 1 78 ? 16.776 -1.966 -9.602 1.00 87.44 78 GLY A N 1
ATOM 566 C CA . GLY A 1 78 ? 16.880 -3.380 -9.243 1.00 87.44 78 GLY A CA 1
ATOM 567 C C . GLY A 1 78 ? 17.312 -3.657 -7.802 1.00 87.44 78 GLY A C 1
ATOM 568 O O . GLY A 1 78 ? 17.415 -4.831 -7.445 1.00 87.44 78 GLY A O 1
ATOM 569 N N . THR A 1 79 ? 17.541 -2.636 -6.976 1.00 93.00 79 THR A N 1
ATOM 570 C CA . THR A 1 79 ? 17.709 -2.795 -5.519 1.00 93.00 79 THR A CA 1
ATOM 571 C C . THR A 1 79 ? 16.406 -3.270 -4.865 1.00 93.00 79 THR A C 1
ATOM 573 O O . THR A 1 79 ? 15.345 -3.325 -5.495 1.00 93.00 79 THR A O 1
ATOM 576 N N . ASN A 1 80 ? 16.473 -3.691 -3.603 1.00 94.62 80 ASN A N 1
ATOM 577 C CA . ASN A 1 80 ? 15.275 -4.033 -2.837 1.00 94.62 80 ASN A CA 1
ATOM 578 C C . ASN A 1 80 ? 14.622 -2.753 -2.322 1.00 94.62 80 ASN A C 1
ATOM 580 O O . ASN A 1 80 ? 15.328 -1.881 -1.833 1.00 94.62 80 ASN A O 1
ATOM 584 N N . PHE A 1 81 ? 13.295 -2.694 -2.387 1.00 95.25 81 PHE A N 1
ATOM 585 C CA . PHE A 1 81 ? 12.521 -1.658 -1.718 1.00 95.25 81 PHE A CA 1
ATOM 586 C C . PHE A 1 81 ? 12.662 -1.840 -0.204 1.00 95.25 81 PHE A C 1
ATOM 588 O O . PHE A 1 81 ? 12.433 -2.943 0.309 1.00 95.25 81 PHE A O 1
ATOM 595 N N . ASP A 1 82 ? 13.059 -0.793 0.510 1.00 92.62 82 ASP A N 1
ATOM 596 C CA . ASP A 1 82 ? 13.362 -0.878 1.934 1.00 92.62 82 ASP A CA 1
ATOM 597 C C . ASP A 1 82 ? 12.635 0.179 2.777 1.00 92.62 82 ASP A C 1
ATOM 599 O O . ASP A 1 82 ? 11.805 0.952 2.303 1.00 92.62 82 ASP A O 1
ATOM 603 N N . GLY A 1 83 ? 12.875 0.146 4.091 1.00 88.25 83 GLY A N 1
ATOM 604 C CA . GLY A 1 83 ? 12.192 1.032 5.030 1.00 88.25 83 GLY A CA 1
ATOM 605 C C . GLY A 1 83 ? 12.496 2.518 4.815 1.00 88.25 83 GLY A C 1
ATOM 606 O O . GLY A 1 83 ? 11.706 3.351 5.249 1.00 88.25 83 GLY A O 1
ATOM 607 N N . THR A 1 84 ? 13.608 2.858 4.156 1.00 90.06 84 THR A N 1
ATO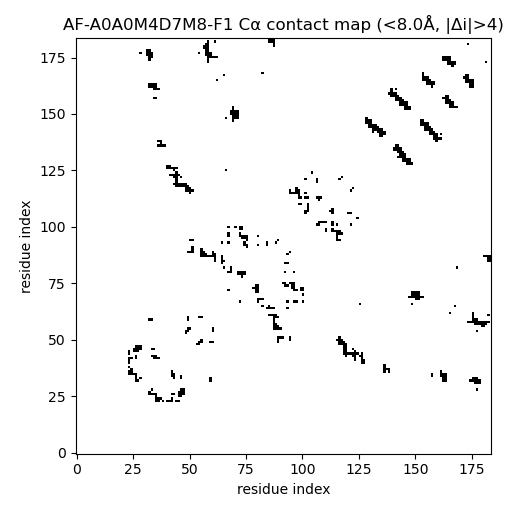M 608 C CA . THR A 1 84 ? 13.975 4.246 3.837 1.00 90.06 84 THR A CA 1
ATOM 609 C C . THR A 1 84 ? 13.177 4.818 2.667 1.00 90.06 84 THR A C 1
ATOM 611 O O . THR A 1 84 ? 13.082 6.037 2.544 1.00 90.06 84 THR A O 1
ATOM 614 N N . ASP A 1 85 ? 12.528 3.957 1.879 1.00 92.75 85 ASP A N 1
ATOM 615 C CA . ASP A 1 85 ? 11.640 4.348 0.782 1.00 92.75 85 ASP A CA 1
ATOM 616 C C . ASP A 1 85 ? 10.195 4.626 1.242 1.00 92.75 85 ASP A C 1
ATOM 618 O O . ASP A 1 85 ? 9.348 5.023 0.437 1.00 92.75 85 ASP A O 1
ATOM 622 N N . ILE A 1 86 ? 9.877 4.403 2.526 1.00 95.06 86 ILE A N 1
ATOM 623 C CA . ILE A 1 86 ? 8.541 4.619 3.109 1.00 95.06 86 ILE A CA 1
ATOM 624 C C . ILE A 1 86 ? 8.410 6.074 3.588 1.00 95.06 86 ILE A C 1
ATOM 626 O O . ILE A 1 86 ? 8.383 6.377 4.779 1.00 95.06 86 ILE A O 1
ATOM 630 N N . ASP A 1 87 ? 8.313 6.996 2.635 1.00 95.75 87 ASP A N 1
ATOM 631 C CA . ASP A 1 87 ? 8.256 8.447 2.869 1.00 95.75 87 ASP A CA 1
ATOM 632 C C . ASP A 1 87 ? 6.873 9.073 2.582 1.00 95.75 87 ASP A C 1
ATOM 634 O O . ASP A 1 87 ? 6.633 10.265 2.809 1.00 95.75 87 ASP A O 1
ATOM 638 N N . GLY A 1 88 ? 5.933 8.274 2.074 1.00 96.31 88 GLY A N 1
ATOM 639 C CA . GLY A 1 88 ? 4.610 8.703 1.640 1.00 96.31 88 GLY A CA 1
ATOM 640 C C . GLY A 1 88 ? 4.591 9.499 0.341 1.00 96.31 88 GLY A C 1
ATOM 641 O O . GLY A 1 88 ? 3.613 10.214 0.105 1.00 96.31 88 GLY A O 1
ATOM 642 N N . ILE A 1 89 ? 5.643 9.426 -0.478 1.00 97.00 89 ILE A N 1
ATOM 643 C CA . ILE A 1 89 ? 5.769 10.089 -1.777 1.00 97.00 89 ILE A CA 1
ATOM 644 C C . ILE A 1 89 ? 5.861 9.033 -2.881 1.00 97.00 89 ILE A C 1
ATOM 646 O O . ILE A 1 89 ? 6.800 8.252 -2.976 1.00 97.00 89 ILE A O 1
ATOM 650 N N . PHE A 1 90 ? 4.900 9.054 -3.801 1.00 97.38 90 PHE A N 1
ATOM 651 C CA . PHE A 1 90 ? 4.842 8.139 -4.934 1.00 97.38 90 PHE A CA 1
ATOM 652 C C . PHE A 1 90 ? 5.838 8.580 -6.018 1.00 97.38 90 PHE A C 1
ATOM 654 O O . PHE A 1 90 ? 5.469 9.175 -7.034 1.00 97.38 90 PHE A O 1
ATOM 661 N N . GLY A 1 91 ? 7.123 8.338 -5.760 1.00 96.00 91 GLY A N 1
ATOM 662 C CA . GLY A 1 91 ? 8.244 8.678 -6.633 1.00 96.00 91 GLY A CA 1
ATOM 663 C C . GLY A 1 91 ? 8.592 7.589 -7.652 1.00 96.00 91 GLY A C 1
ATOM 664 O O . GLY A 1 91 ? 7.860 6.618 -7.854 1.00 96.00 91 GLY A O 1
ATOM 665 N N . GLY A 1 92 ? 9.750 7.745 -8.302 1.00 95.75 92 GLY A N 1
ATOM 666 C CA . GLY A 1 92 ? 10.245 6.798 -9.310 1.00 95.75 92 GLY A CA 1
ATOM 667 C C . GLY A 1 92 ? 10.536 5.398 -8.757 1.00 95.75 92 GLY A C 1
ATOM 668 O O . GLY A 1 92 ? 10.300 4.409 -9.454 1.00 95.75 92 GLY A O 1
ATOM 669 N N . ASN A 1 93 ? 10.986 5.300 -7.504 1.00 95.88 93 ASN A N 1
ATOM 670 C CA . ASN A 1 93 ? 11.247 4.020 -6.844 1.00 95.88 93 ASN A CA 1
ATOM 671 C C . ASN A 1 93 ? 9.941 3.280 -6.552 1.00 95.88 93 ASN A C 1
ATOM 673 O O . ASN A 1 93 ? 9.758 2.161 -7.031 1.00 95.88 93 ASN A O 1
ATOM 677 N N . THR A 1 94 ? 8.978 3.950 -5.907 1.00 97.62 94 THR A N 1
ATOM 678 C CA . THR A 1 94 ? 7.626 3.415 -5.677 1.00 97.62 94 THR A CA 1
ATOM 679 C C . THR A 1 94 ? 6.948 3.016 -6.987 1.00 97.62 94 THR A C 1
ATOM 681 O O . THR A 1 94 ? 6.356 1.942 -7.066 1.00 97.62 94 THR A O 1
ATOM 684 N N . TYR A 1 95 ? 7.076 3.818 -8.048 1.00 97.88 95 TYR A N 1
ATOM 685 C CA . TYR A 1 95 ? 6.541 3.489 -9.371 1.00 97.88 95 TYR A CA 1
ATOM 686 C C . TYR A 1 95 ? 7.151 2.208 -9.959 1.00 97.88 95 TYR A C 1
ATOM 688 O O . TYR A 1 95 ? 6.417 1.297 -10.348 1.00 97.88 95 TYR A O 1
ATOM 696 N N . GLY A 1 96 ? 8.482 2.100 -9.995 1.00 97.44 96 GLY A N 1
ATOM 697 C CA . GLY A 1 96 ? 9.163 0.910 -10.513 1.00 97.44 96 GLY A CA 1
ATOM 698 C C . GLY A 1 96 ? 8.873 -0.347 -9.693 1.00 97.44 96 GLY A C 1
ATOM 699 O O . GLY A 1 96 ? 8.604 -1.408 -10.262 1.00 97.44 96 GLY A O 1
ATOM 700 N N . ALA A 1 97 ? 8.853 -0.221 -8.366 1.00 98.31 97 ALA A N 1
ATOM 701 C CA . ALA A 1 97 ? 8.507 -1.307 -7.455 1.00 98.31 97 ALA A CA 1
ATOM 702 C C . ALA A 1 97 ? 7.054 -1.761 -7.628 1.00 98.31 97 ALA A C 1
ATOM 704 O O . ALA A 1 97 ? 6.802 -2.960 -7.751 1.00 98.31 97 ALA A O 1
ATOM 705 N N . THR A 1 98 ? 6.117 -0.821 -7.780 1.00 98.44 98 THR A N 1
ATOM 706 C CA . THR A 1 98 ? 4.710 -1.120 -8.096 1.00 98.44 98 THR A CA 1
ATOM 707 C C . THR A 1 98 ? 4.600 -1.930 -9.380 1.00 98.44 98 THR A C 1
ATOM 709 O O . THR A 1 98 ? 3.935 -2.962 -9.401 1.00 98.44 98 THR A O 1
ATOM 712 N N . LYS A 1 99 ? 5.302 -1.522 -10.443 1.00 98.31 99 LYS A N 1
ATOM 713 C CA . LYS A 1 99 ? 5.293 -2.252 -11.716 1.00 98.31 99 LYS A CA 1
ATOM 714 C C . LYS A 1 99 ? 5.809 -3.676 -11.575 1.00 98.31 99 LYS A C 1
ATOM 716 O O . LYS A 1 99 ? 5.211 -4.601 -12.119 1.00 98.31 99 LYS A O 1
ATOM 721 N N . ARG A 1 100 ? 6.915 -3.871 -10.855 1.00 97.62 100 ARG A N 1
ATOM 722 C CA . ARG A 1 100 ? 7.472 -5.212 -10.635 1.00 97.62 100 ARG A CA 1
ATOM 723 C C . ARG A 1 100 ? 6.538 -6.087 -9.815 1.00 97.62 100 ARG A C 1
ATOM 725 O O . ARG A 1 100 ? 6.345 -7.242 -10.182 1.00 97.62 100 ARG A O 1
ATOM 732 N N . LEU A 1 101 ? 5.923 -5.528 -8.777 1.00 98.00 101 LEU A N 1
ATOM 733 C CA . LEU A 1 101 ? 4.957 -6.248 -7.955 1.00 98.00 101 LEU A CA 1
ATOM 734 C C . LEU A 1 101 ? 3.698 -6.624 -8.751 1.00 98.00 101 LEU A C 1
ATOM 736 O O . LEU A 1 101 ? 3.226 -7.752 -8.682 1.00 98.00 101 LEU A O 1
ATOM 740 N N . GLN A 1 102 ? 3.191 -5.727 -9.600 1.00 98.50 102 GLN A N 1
ATOM 741 C CA . GLN A 1 102 ? 2.086 -6.046 -10.510 1.00 98.50 102 GLN A CA 1
ATOM 742 C C . GLN A 1 102 ? 2.428 -7.211 -11.449 1.00 98.50 102 GLN A C 1
ATOM 744 O O . GLN A 1 102 ? 1.580 -8.066 -11.703 1.00 98.50 102 GLN A O 1
ATOM 749 N N . VAL A 1 103 ? 3.663 -7.277 -11.955 1.00 97.94 103 VAL A N 1
ATOM 750 C CA . VAL A 1 103 ? 4.116 -8.404 -12.784 1.00 97.94 103 VAL A CA 1
ATOM 751 C C . VAL A 1 103 ? 4.235 -9.686 -11.963 1.00 97.94 103 VAL A C 1
ATOM 753 O O . VAL A 1 103 ? 3.752 -10.725 -12.410 1.00 97.94 103 VAL A O 1
ATOM 756 N N . SER A 1 104 ? 4.828 -9.638 -10.766 1.00 96.94 104 SER A N 1
ATOM 757 C CA . SER A 1 104 ? 4.986 -10.830 -9.918 1.00 96.94 104 SER A CA 1
ATOM 758 C C . SER A 1 104 ? 3.641 -11.398 -9.459 1.00 96.94 104 SER A C 1
ATOM 760 O O . SER A 1 104 ? 3.477 -12.613 -9.371 1.00 96.94 104 SER A O 1
ATOM 762 N N . TRP A 1 105 ? 2.644 -10.537 -9.253 1.00 97.69 105 TRP A N 1
ATOM 763 C CA . TRP A 1 105 ? 1.267 -10.932 -8.968 1.00 97.69 105 TRP A CA 1
ATOM 764 C C . TRP A 1 105 ? 0.453 -11.335 -10.203 1.00 97.69 105 TRP A C 1
ATOM 766 O O . TRP A 1 105 ? -0.705 -11.729 -10.058 1.00 97.69 105 TRP A O 1
ATOM 776 N N . GLY A 1 106 ? 1.018 -11.243 -11.410 1.00 97.75 106 GLY A N 1
ATOM 777 C CA . GLY A 1 106 ? 0.333 -11.5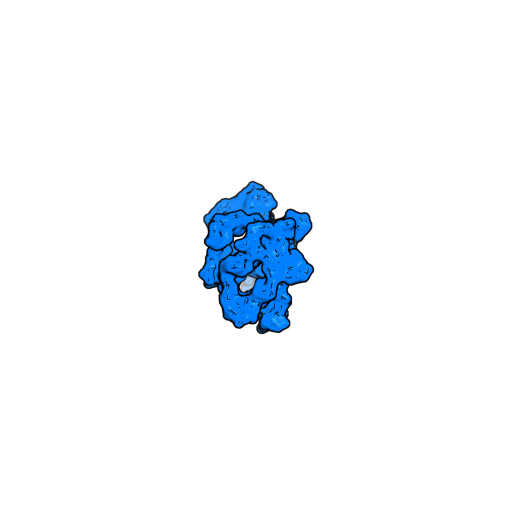92 -12.656 1.00 97.75 106 GLY A CA 1
ATOM 778 C C . GLY A 1 106 ? -0.745 -10.594 -13.094 1.00 97.75 106 GLY A C 1
ATOM 779 O O . GLY A 1 106 ? -1.550 -10.915 -13.966 1.00 97.75 106 GLY A O 1
ATOM 780 N N . LEU A 1 107 ? -0.764 -9.384 -12.526 1.00 97.50 107 LEU A N 1
ATOM 781 C CA . LEU A 1 107 ? -1.648 -8.288 -12.945 1.00 97.50 107 LEU A CA 1
ATOM 782 C C . LEU A 1 107 ? -1.183 -7.640 -14.258 1.00 97.50 107 LEU A C 1
ATOM 784 O O . LEU A 1 107 ? -1.972 -7.005 -14.954 1.00 97.50 107 LEU A O 1
ATOM 788 N N . ALA A 1 108 ? 0.090 -7.819 -14.612 1.00 97.88 108 ALA A N 1
ATOM 789 C CA . ALA A 1 108 ? 0.664 -7.405 -15.883 1.00 97.88 108 ALA A CA 1
ATOM 790 C C . ALA A 1 108 ? 1.585 -8.496 -16.441 1.00 97.88 108 ALA A C 1
ATOM 792 O O . ALA A 1 108 ? 2.298 -9.170 -15.702 1.00 97.88 108 ALA A O 1
ATOM 793 N N . SER A 1 109 ? 1.613 -8.651 -17.766 1.00 97.75 109 SER A N 1
ATOM 794 C CA . SER A 1 109 ? 2.420 -9.691 -18.423 1.00 97.75 109 SER A CA 1
ATOM 795 C C . SER A 1 109 ? 3.920 -9.380 -18.475 1.00 97.75 109 SER A C 1
ATOM 797 O O . SER A 1 109 ? 4.722 -10.265 -18.757 1.00 97.75 109 SER A O 1
ATOM 799 N N . SER A 1 110 ? 4.309 -8.116 -18.298 1.00 97.50 110 SER A N 1
ATOM 800 C CA . SER A 1 110 ? 5.704 -7.668 -18.284 1.00 97.50 110 SER A CA 1
ATOM 801 C C . SER A 1 110 ? 5.821 -6.271 -17.679 1.00 97.50 110 SER A C 1
ATOM 803 O O . SER A 1 110 ? 4.824 -5.556 -17.562 1.00 97.50 110 SER A O 1
ATOM 805 N N . TYR A 1 111 ? 7.047 -5.861 -17.340 1.00 95.94 111 TYR A N 1
ATOM 806 C CA . TYR A 1 111 ? 7.319 -4.546 -16.756 1.00 95.94 111 TYR A CA 1
ATOM 807 C C . TYR A 1 111 ? 6.778 -3.405 -17.630 1.00 95.94 111 TYR A C 1
ATOM 809 O O . TYR A 1 111 ? 6.053 -2.549 -17.142 1.00 95.94 111 TYR A O 1
ATOM 817 N N . ASP A 1 112 ? 7.022 -3.417 -18.941 1.00 97.00 112 ASP A N 1
ATOM 818 C CA . ASP A 1 112 ? 6.545 -2.353 -19.842 1.00 97.00 112 ASP A CA 1
ATOM 819 C C . ASP A 1 112 ? 5.016 -2.302 -19.985 1.00 97.00 112 ASP A C 1
ATOM 821 O O . ASP A 1 112 ? 4.471 -1.282 -20.403 1.00 97.00 112 ASP A O 1
ATOM 825 N N . LYS A 1 113 ? 4.319 -3.396 -19.651 1.00 97.69 113 LYS A N 1
ATOM 826 C CA . LYS A 1 113 ? 2.851 -3.482 -19.677 1.00 97.69 113 LYS A CA 1
ATOM 827 C C . LYS A 1 113 ? 2.202 -3.158 -18.336 1.00 97.69 113 LYS A C 1
ATOM 829 O O . LYS A 1 113 ? 1.007 -2.891 -18.318 1.00 97.69 113 LYS A O 1
ATOM 834 N N . ALA A 1 114 ? 2.968 -3.167 -17.250 1.00 97.50 114 ALA A N 1
ATOM 835 C CA . ALA A 1 114 ? 2.507 -2.692 -15.958 1.00 97.50 114 ALA A CA 1
ATOM 836 C C . ALA A 1 114 ? 2.368 -1.162 -15.987 1.00 97.50 114 ALA A C 1
ATOM 838 O O . ALA A 1 114 ? 3.286 -0.452 -16.416 1.00 97.50 114 ALA A O 1
ATOM 839 N N . ASP A 1 115 ? 1.223 -0.650 -15.544 1.00 97.25 115 ASP A N 1
ATOM 840 C CA . ASP A 1 115 ? 0.949 0.789 -15.518 1.00 97.25 115 ASP A CA 1
ATOM 841 C C . ASP A 1 115 ? 1.661 1.504 -14.361 1.00 97.25 115 ASP A C 1
ATOM 843 O O . ASP A 1 115 ? 1.921 2.703 -14.468 1.00 97.25 115 ASP A O 1
ATOM 847 N N . GLY A 1 116 ? 2.037 0.774 -13.304 1.00 97.31 116 GLY A N 1
ATOM 848 C CA . GLY A 1 116 ? 2.651 1.318 -12.094 1.00 97.31 116 GLY A CA 1
ATOM 849 C C . GLY A 1 116 ? 1.690 2.142 -11.242 1.00 97.31 116 GLY A C 1
ATOM 850 O O . GLY A 1 116 ? 2.138 2.954 -10.434 1.00 97.31 116 GLY A O 1
ATOM 851 N N . MET A 1 117 ? 0.383 1.970 -11.445 1.00 97.44 117 MET A N 1
ATOM 852 C CA . MET A 1 117 ? -0.672 2.634 -10.691 1.00 97.44 117 MET A CA 1
ATOM 853 C C . MET A 1 117 ? -1.293 1.671 -9.681 1.00 97.44 117 MET A C 1
ATOM 855 O O . MET A 1 117 ? -1.506 0.485 -9.946 1.00 97.44 117 MET A O 1
ATOM 859 N N . VAL A 1 118 ? -1.647 2.188 -8.512 1.00 96.62 118 VAL A N 1
ATOM 860 C CA . VAL A 1 118 ? -2.298 1.390 -7.474 1.00 96.62 118 VAL A CA 1
ATOM 861 C C . VAL A 1 118 ? -3.772 1.738 -7.483 1.00 96.62 118 VAL A C 1
ATOM 863 O O . VAL A 1 118 ? -4.207 2.669 -6.815 1.00 96.62 118 VAL A O 1
ATOM 866 N N . GLY A 1 119 ? -4.518 1.039 -8.333 1.00 92.94 119 GLY A N 1
ATOM 867 C CA . GLY A 1 119 ? -5.974 1.123 -8.399 1.00 92.94 119 GLY A CA 1
ATOM 868 C C . GLY A 1 119 ? -6.658 -0.134 -7.847 1.00 92.94 119 GLY A C 1
ATOM 869 O O . GLY A 1 119 ? -5.976 -1.003 -7.296 1.00 92.94 119 GLY A O 1
ATOM 870 N N . PRO A 1 120 ? -7.976 -0.271 -8.085 1.00 90.69 120 PRO A N 1
ATOM 871 C CA . PRO A 1 120 ? -8.823 -1.384 -7.643 1.00 90.69 120 PRO A CA 1
ATOM 872 C C . PRO A 1 120 ? -8.187 -2.780 -7.719 1.00 90.69 120 PRO A C 1
ATOM 874 O O . PRO A 1 120 ? -8.157 -3.516 -6.739 1.00 90.69 120 PRO A O 1
ATOM 877 N N . ASN A 1 121 ? -7.600 -3.141 -8.864 1.00 93.31 121 ASN A N 1
ATOM 878 C CA . ASN A 1 121 ? -6.995 -4.466 -9.044 1.00 93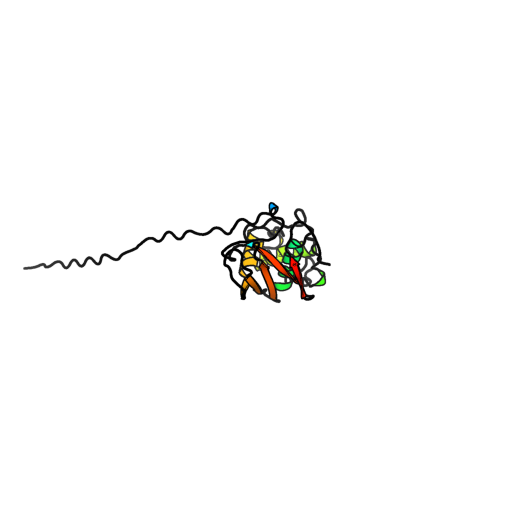.31 121 ASN A CA 1
ATOM 879 C C . ASN A 1 121 ? -5.706 -4.649 -8.230 1.00 93.31 121 ASN A C 1
ATOM 881 O O . ASN A 1 121 ? -5.463 -5.728 -7.694 1.00 93.31 121 ASN A O 1
ATOM 885 N N . THR A 1 122 ? -4.871 -3.610 -8.153 1.00 96.69 122 THR A N 1
ATOM 886 C CA . THR A 1 122 ? -3.596 -3.658 -7.429 1.00 96.69 122 THR A CA 1
ATOM 887 C C . THR A 1 122 ? -3.847 -3.709 -5.922 1.00 96.69 122 THR A C 1
ATOM 889 O O . THR A 1 122 ? -3.319 -4.590 -5.245 1.00 96.69 122 THR A O 1
ATOM 892 N N . PHE A 1 123 ? -4.701 -2.825 -5.400 1.00 94.44 123 PHE A N 1
ATOM 893 C CA . PHE A 1 123 ? -5.062 -2.832 -3.985 1.00 94.44 123 PHE A CA 1
ATOM 894 C C . PHE A 1 123 ? -5.872 -4.072 -3.599 1.00 94.44 123 PHE A C 1
ATOM 896 O O . PHE A 1 123 ? -5.538 -4.726 -2.615 1.00 94.44 123 PHE A O 1
ATOM 903 N N . GLY A 1 124 ? -6.857 -4.471 -4.406 1.00 92.88 124 GLY A N 1
ATOM 904 C CA . GLY A 1 124 ? -7.630 -5.691 -4.167 1.00 92.88 124 GLY A CA 1
ATOM 905 C C . GLY A 1 124 ? -6.769 -6.958 -4.175 1.00 92.88 124 GLY A C 1
ATOM 906 O O . GLY A 1 124 ? -7.054 -7.914 -3.459 1.00 92.88 124 GLY A O 1
ATOM 907 N N . ARG A 1 125 ? -5.663 -6.985 -4.933 1.00 95.81 125 ARG A N 1
ATOM 908 C CA . ARG A 1 125 ? -4.707 -8.096 -4.854 1.00 95.81 125 ARG A CA 1
ATOM 909 C C . ARG A 1 125 ? -3.926 -8.099 -3.541 1.00 95.81 125 ARG A C 1
ATOM 911 O O . ARG A 1 125 ? -3.662 -9.191 -3.029 1.00 95.81 125 ARG A O 1
ATOM 918 N N . ALA A 1 126 ? -3.552 -6.925 -3.035 1.00 96.19 126 ALA A N 1
ATOM 919 C CA . ALA A 1 126 ? -2.866 -6.776 -1.756 1.00 96.19 126 ALA A CA 1
ATOM 920 C C . ALA A 1 126 ? -3.774 -7.176 -0.583 1.00 96.19 126 ALA A C 1
ATOM 922 O O . ALA A 1 126 ? -3.323 -7.858 0.329 1.00 96.19 126 ALA A O 1
ATOM 923 N N . ASP A 1 127 ? -5.058 -6.834 -0.651 1.00 92.75 127 ASP A N 1
ATOM 924 C CA . ASP A 1 127 ? -6.071 -7.166 0.357 1.00 92.75 127 ASP A CA 1
ATOM 925 C C . ASP A 1 127 ? -6.165 -8.675 0.658 1.00 92.75 127 ASP A C 1
ATOM 927 O O . ASP A 1 127 ? -6.335 -9.092 1.802 1.00 92.75 127 ASP A O 1
ATOM 931 N N . ASN A 1 128 ? -5.915 -9.523 -0.346 1.00 94.56 128 ASN A N 1
ATOM 932 C CA . ASN A 1 128 ? -5.870 -10.981 -0.176 1.00 94.56 128 ASN A CA 1
ATOM 933 C C . ASN A 1 128 ? -4.774 -11.474 0.790 1.00 94.56 128 ASN A C 1
ATOM 935 O O . ASN A 1 128 ? -4.790 -12.647 1.162 1.00 94.56 128 ASN A O 1
ATOM 939 N N . GLN A 1 129 ? -3.822 -10.618 1.167 1.00 96.38 129 GLN A N 1
ATOM 940 C CA . GLN A 1 129 ? -2.776 -10.934 2.142 1.00 96.38 129 GLN A CA 1
ATOM 941 C C . GLN A 1 129 ? -3.183 -10.605 3.584 1.00 96.38 129 GLN A C 1
ATOM 943 O O . GLN A 1 129 ? -2.423 -10.897 4.510 1.00 96.38 129 GLN A O 1
ATOM 948 N N . LEU A 1 130 ? -4.359 -10.002 3.807 1.00 96.56 130 LEU A N 1
ATOM 949 C CA . LEU A 1 130 ? -4.855 -9.718 5.149 1.00 96.56 130 LEU A CA 1
ATOM 950 C C . LEU A 1 130 ? -5.330 -10.998 5.842 1.00 96.56 130 LEU A C 1
ATOM 952 O O . LEU A 1 130 ? -6.295 -11.656 5.444 1.00 96.56 130 LEU A O 1
ATOM 956 N N . VAL A 1 131 ? -4.677 -11.312 6.956 1.00 96.75 131 VAL A N 1
ATOM 957 C CA . VAL A 1 131 ? -5.030 -12.417 7.843 1.00 96.75 131 VAL A CA 1
ATOM 958 C C . VAL A 1 131 ? -5.592 -11.838 9.131 1.00 96.75 131 VAL A C 1
ATOM 960 O O . VAL A 1 131 ? -4.882 -11.159 9.867 1.00 96.75 131 VAL A O 1
ATOM 963 N N . LYS A 1 132 ? -6.866 -12.114 9.432 1.00 96.56 132 LYS A N 1
ATOM 964 C CA . LYS A 1 132 ? -7.490 -11.691 10.694 1.00 96.56 132 LYS A CA 1
ATOM 965 C C . LYS A 1 132 ? -6.806 -12.380 11.874 1.00 96.56 132 LYS A C 1
ATOM 967 O O . LYS A 1 132 ? -6.805 -13.607 11.958 1.00 96.56 132 LYS A O 1
ATOM 972 N N . THR A 1 133 ? -6.301 -11.593 12.815 1.00 97.69 133 THR A N 1
ATOM 973 C CA . THR A 1 133 ? -5.608 -12.075 14.021 1.00 97.69 133 THR A CA 1
ATOM 974 C C . THR A 1 133 ? -6.378 -11.781 15.304 1.00 97.69 133 THR A C 1
ATOM 976 O O . THR A 1 133 ? -6.228 -12.510 16.282 1.00 97.69 133 THR A O 1
ATOM 979 N N . GLY A 1 134 ? -7.262 -10.779 15.293 1.00 96.94 134 GLY A N 1
ATOM 980 C CA . GLY A 1 134 ? -7.985 -10.328 16.482 1.00 96.94 134 GLY A CA 1
ATOM 981 C C . GLY A 1 134 ? -9.245 -9.528 16.154 1.00 96.94 134 GLY A C 1
ATOM 982 O O . GLY A 1 134 ? -9.702 -9.509 15.007 1.00 96.94 134 GLY A O 1
ATOM 983 N N . GLY A 1 135 ? -9.858 -8.934 17.178 1.00 95.56 135 GLY A N 1
ATOM 984 C CA . GLY A 1 135 ? -11.049 -8.082 17.054 1.00 95.56 135 GLY A CA 1
ATOM 985 C C . GLY A 1 135 ? -12.285 -8.735 16.409 1.00 95.56 135 GLY A C 1
ATOM 986 O O . GLY A 1 135 ? -12.424 -9.965 16.355 1.00 95.56 135 GLY A O 1
ATOM 987 N N . SER A 1 136 ? -13.196 -7.902 15.901 1.00 93.19 136 SER A N 1
ATOM 988 C CA . SER A 1 136 ? -14.488 -8.291 15.321 1.00 93.19 136 SER A CA 1
ATOM 989 C C . SER A 1 136 ? -14.742 -7.579 13.994 1.00 93.19 136 SER A C 1
ATOM 991 O O . SER A 1 136 ? -14.546 -6.378 13.877 1.00 93.19 136 SER A O 1
ATOM 993 N N . THR A 1 137 ? -15.230 -8.313 12.991 1.00 89.62 137 THR A N 1
ATOM 994 C CA . THR A 1 137 ? -15.637 -7.746 11.692 1.00 89.62 137 THR A CA 1
ATOM 995 C C . THR A 1 137 ? -17.049 -7.155 11.722 1.00 89.62 137 THR A C 1
ATOM 997 O O . THR A 1 137 ? -17.548 -6.714 10.690 1.00 89.62 137 THR A O 1
ATOM 1000 N N . ALA A 1 138 ? -17.733 -7.188 12.870 1.00 89.06 138 ALA A N 1
ATOM 1001 C CA . ALA A 1 138 ? -19.053 -6.591 12.997 1.00 89.06 138 ALA A CA 1
ATOM 1002 C C . ALA A 1 138 ? -18.983 -5.068 12.809 1.00 89.06 138 ALA A C 1
ATOM 1004 O O . ALA A 1 138 ? -17.996 -4.414 13.143 1.00 89.06 138 ALA A O 1
ATOM 1005 N N . ARG A 1 139 ? -20.056 -4.489 12.274 1.00 84.12 139 ARG A N 1
ATOM 1006 C CA . ARG A 1 139 ? -20.131 -3.049 12.037 1.00 84.12 139 ARG A CA 1
ATOM 1007 C C . ARG A 1 139 ? -19.984 -2.265 13.343 1.00 84.12 139 ARG A C 1
ATOM 1009 O O . ARG A 1 139 ? -20.723 -2.513 14.291 1.00 84.12 139 ARG A O 1
ATOM 1016 N N . GLY A 1 140 ? -19.099 -1.269 13.341 1.00 88.19 140 GLY A N 1
ATOM 1017 C CA . GLY A 1 140 ? -18.819 -0.436 14.514 1.00 88.19 140 GLY A CA 1
ATOM 1018 C C . GLY A 1 140 ? -17.787 -1.032 15.473 1.00 88.19 140 GLY A C 1
ATOM 1019 O O . GLY A 1 140 ? -17.506 -0.417 16.497 1.00 88.19 140 GLY A O 1
ATOM 1020 N N . GLU A 1 141 ? -17.209 -2.187 15.142 1.00 93.12 141 GLU A N 1
ATOM 1021 C CA . GLU A 1 141 ? -16.142 -2.821 15.912 1.00 93.12 141 GLU A CA 1
ATOM 1022 C C . GLU A 1 141 ? -14.783 -2.654 15.227 1.00 93.12 141 GLU A C 1
ATOM 1024 O O . GLU A 1 141 ? -14.695 -2.472 14.011 1.00 93.12 141 GLU A O 1
ATOM 1029 N N . THR A 1 142 ? -13.720 -2.756 16.021 1.00 95.38 142 THR A N 1
ATOM 1030 C CA . THR A 1 142 ? -12.346 -2.816 15.520 1.00 95.38 142 THR A CA 1
ATOM 1031 C C . THR A 1 142 ? -11.975 -4.254 15.167 1.00 95.38 142 THR A C 1
ATOM 1033 O O . THR A 1 142 ? -12.246 -5.189 15.930 1.00 95.38 142 THR A O 1
ATOM 1036 N N . VAL A 1 143 ? -11.294 -4.436 14.037 1.00 96.50 143 VAL A N 1
ATOM 1037 C CA . VAL A 1 143 ? -10.695 -5.712 13.631 1.00 96.50 143 VAL A CA 1
ATOM 1038 C C . VAL A 1 143 ? -9.197 -5.555 13.414 1.00 96.50 143 VAL A C 1
ATOM 1040 O O . VAL A 1 143 ? -8.729 -4.570 12.845 1.00 96.50 143 VAL A O 1
ATOM 1043 N N . GLU A 1 144 ? -8.458 -6.561 13.868 1.00 97.62 144 GLU A N 1
ATOM 1044 C CA . GLU A 1 144 ? -7.003 -6.626 13.791 1.00 97.62 144 GLU A CA 1
ATOM 1045 C C . GLU A 1 144 ? -6.588 -7.678 12.763 1.00 97.62 144 GLU A C 1
ATOM 1047 O O . GLU A 1 144 ? -7.147 -8.784 12.705 1.00 97.62 144 GLU A O 1
ATOM 1052 N N . PHE A 1 145 ? -5.573 -7.333 11.984 1.00 98.00 145 PHE A N 1
ATOM 1053 C CA . PHE A 1 145 ? -4.992 -8.158 10.946 1.00 98.00 145 PHE A CA 1
ATOM 1054 C C . PHE A 1 145 ? -3.469 -8.148 11.023 1.00 98.00 145 PHE A C 1
ATOM 1056 O O . PHE A 1 145 ? -2.831 -7.250 11.578 1.00 98.00 145 PHE A O 1
ATOM 1063 N N . VAL A 1 146 ? -2.890 -9.134 10.356 1.00 98.06 146 VAL A N 1
ATOM 1064 C CA . VAL A 1 146 ? -1.531 -9.067 9.834 1.00 98.06 146 VAL A CA 1
ATOM 1065 C C . VAL A 1 146 ? -1.625 -9.047 8.314 1.00 98.06 146 VAL A C 1
ATOM 1067 O O . VAL A 1 146 ? -2.348 -9.856 7.732 1.00 98.06 146 VAL A O 1
ATOM 1070 N N . TYR A 1 147 ? -0.903 -8.132 7.673 1.00 97.88 147 TYR A N 1
ATOM 1071 C CA . TYR A 1 147 ? -0.596 -8.239 6.253 1.00 97.88 147 TYR A CA 1
ATOM 1072 C C . TYR A 1 147 ? 0.558 -9.228 6.092 1.00 97.88 147 TYR A C 1
ATOM 1074 O O . TYR A 1 147 ? 1.665 -8.963 6.560 1.00 97.88 147 TYR A O 1
ATOM 1082 N N . ASN A 1 148 ? 0.294 -10.375 5.472 1.00 97.69 148 ASN A N 1
ATOM 1083 C CA . ASN A 1 148 ? 1.269 -11.448 5.303 1.00 97.69 148 ASN A CA 1
ATOM 1084 C C . ASN A 1 148 ? 1.951 -11.345 3.930 1.00 97.69 148 ASN A C 1
ATOM 1086 O O . ASN A 1 148 ? 1.523 -11.982 2.966 1.00 97.69 148 ASN A O 1
ATOM 1090 N N . GLY A 1 149 ? 2.971 -10.489 3.839 1.00 97.25 149 GLY A N 1
ATOM 1091 C CA . GLY A 1 149 ? 3.760 -10.314 2.622 1.00 97.25 149 GLY A CA 1
ATOM 1092 C C . GLY A 1 149 ? 4.744 -11.461 2.387 1.00 97.25 149 GLY A C 1
ATOM 1093 O O . GLY A 1 149 ? 5.042 -12.258 3.275 1.00 97.25 149 GLY A O 1
ATOM 1094 N N . SER A 1 150 ? 5.274 -11.546 1.166 1.00 97.06 150 SER A N 1
ATOM 1095 C CA . SER A 1 150 ? 6.199 -12.621 0.776 1.00 97.06 150 SER A CA 1
ATOM 1096 C C . SER A 1 150 ? 7.541 -12.612 1.529 1.00 97.06 150 SER A C 1
ATOM 1098 O O . SER A 1 150 ? 8.204 -13.650 1.589 1.00 97.06 150 SER A O 1
ATOM 1100 N N . VAL A 1 151 ? 7.963 -11.464 2.072 1.00 96.62 151 VAL A N 1
ATOM 1101 C CA . VAL A 1 151 ? 9.262 -11.291 2.753 1.00 96.62 151 VAL A CA 1
ATOM 1102 C C . VAL A 1 151 ? 9.102 -10.796 4.190 1.00 96.62 151 VAL A C 1
ATOM 1104 O O . VAL A 1 151 ? 9.800 -11.287 5.079 1.00 96.62 151 VAL A O 1
ATOM 1107 N N . HIS A 1 152 ? 8.189 -9.856 4.428 1.00 95.94 152 HIS A N 1
ATOM 1108 C CA . HIS A 1 152 ? 7.890 -9.332 5.758 1.00 95.94 152 HIS A CA 1
ATOM 1109 C C . HIS A 1 152 ? 6.387 -9.288 6.019 1.00 95.94 152 HIS A C 1
ATOM 1111 O O . HIS A 1 152 ? 5.566 -9.266 5.101 1.00 95.94 152 HIS A O 1
ATOM 1117 N N . ASP A 1 153 ? 6.039 -9.224 7.296 1.00 96.88 153 ASP A N 1
ATOM 1118 C CA . ASP A 1 153 ? 4.692 -9.010 7.785 1.00 96.88 153 ASP A CA 1
ATOM 1119 C C . ASP A 1 153 ? 4.582 -7.677 8.536 1.00 96.88 153 ASP A C 1
ATOM 1121 O O . ASP A 1 153 ? 5.554 -7.160 9.093 1.00 96.88 153 ASP A O 1
ATOM 1125 N N . PHE A 1 154 ? 3.382 -7.099 8.556 1.00 97.44 154 PHE A N 1
ATOM 1126 C CA . PHE A 1 154 ? 3.100 -5.931 9.390 1.00 97.44 154 PHE A CA 1
ATOM 1127 C C . PHE A 1 154 ? 1.668 -5.935 9.917 1.00 97.44 154 PHE A C 1
ATOM 1129 O O . PHE A 1 154 ? 0.756 -6.519 9.330 1.00 97.44 154 PHE A O 1
ATOM 1136 N N . ALA A 1 155 ? 1.473 -5.281 11.062 1.00 98.00 155 ALA A N 1
ATOM 1137 C CA . ALA A 1 155 ? 0.169 -5.187 11.702 1.00 98.00 155 ALA A CA 1
ATOM 1138 C C . ALA A 1 155 ? -0.722 -4.168 10.981 1.00 98.00 155 ALA A C 1
ATOM 1140 O O . ALA A 1 155 ? -0.280 -3.071 10.623 1.00 98.00 155 ALA A O 1
ATOM 1141 N N . VAL A 1 156 ? -1.991 -4.529 10.817 1.00 98.12 156 VAL A N 1
ATOM 1142 C CA . VAL A 1 156 ? -3.028 -3.696 10.206 1.00 98.12 156 VAL A CA 1
ATOM 1143 C C . VAL A 1 156 ? -4.266 -3.736 11.095 1.00 98.12 156 VAL A C 1
ATOM 1145 O O . VAL A 1 156 ? -4.622 -4.776 11.633 1.00 98.12 156 VAL A O 1
ATOM 1148 N N . GLU A 1 157 ? -4.941 -2.608 11.254 1.00 97.25 157 GLU A N 1
ATOM 1149 C CA . GLU A 1 157 ? -6.200 -2.499 11.987 1.00 97.25 157 GLU A CA 1
ATOM 1150 C C . GLU A 1 157 ? -7.217 -1.760 11.112 1.00 97.25 157 GLU A C 1
ATOM 1152 O O . GLU A 1 157 ? -6.878 -0.783 10.440 1.00 97.25 157 GLU A O 1
ATOM 1157 N N . ARG A 1 158 ? -8.472 -2.215 11.129 1.00 96.38 158 ARG A N 1
ATOM 1158 C CA . ARG A 1 158 ? -9.619 -1.442 10.638 1.00 96.38 158 ARG A CA 1
ATOM 1159 C C . ARG A 1 158 ? -10.422 -1.011 11.858 1.00 96.38 158 ARG A C 1
ATOM 1161 O O . ARG A 1 158 ? -10.919 -1.864 12.594 1.00 96.38 158 ARG A O 1
ATOM 1168 N N . ASP A 1 159 ? -10.482 0.295 12.100 1.00 95.12 159 ASP A N 1
ATOM 1169 C CA . ASP A 1 159 ? -11.128 0.853 13.291 1.00 95.12 159 ASP A CA 1
ATOM 1170 C C . ASP A 1 159 ? -12.666 0.790 13.216 1.00 95.12 159 ASP A C 1
ATOM 1172 O O . ASP A 1 159 ? -13.248 0.423 12.194 1.00 95.12 159 ASP A O 1
ATOM 1176 N N . SER A 1 160 ? -13.342 1.181 14.299 1.00 93.94 160 SER A N 1
ATOM 1177 C CA . SER A 1 160 ? -14.811 1.197 14.385 1.00 93.94 160 SER A CA 1
ATOM 1178 C C . SER A 1 160 ? -15.499 2.134 13.380 1.00 93.94 160 SER A C 1
ATOM 1180 O O . SER A 1 160 ? -16.698 1.997 13.125 1.00 93.94 160 SER A O 1
ATOM 1182 N N . GLU A 1 161 ? -14.763 3.071 12.776 1.00 92.19 161 GLU A N 1
ATOM 1183 C CA . GLU A 1 161 ? -15.238 3.929 11.688 1.00 92.19 161 GLU A CA 1
ATOM 1184 C C . GLU A 1 161 ? -14.954 3.328 10.299 1.00 92.19 161 GLU A C 1
ATOM 1186 O O . GLU A 1 161 ? -15.242 3.970 9.282 1.00 92.19 161 GLU A O 1
ATOM 1191 N N . GLY A 1 162 ? -14.400 2.116 10.241 1.00 92.62 162 GLY A N 1
ATOM 1192 C CA . GLY A 1 162 ? -14.035 1.398 9.025 1.00 92.62 162 GLY A CA 1
ATOM 1193 C C . GLY A 1 162 ? -12.696 1.823 8.425 1.00 92.62 162 GLY A C 1
ATOM 1194 O O . GLY A 1 162 ? -12.372 1.383 7.328 1.00 92.62 162 GLY A O 1
ATOM 1195 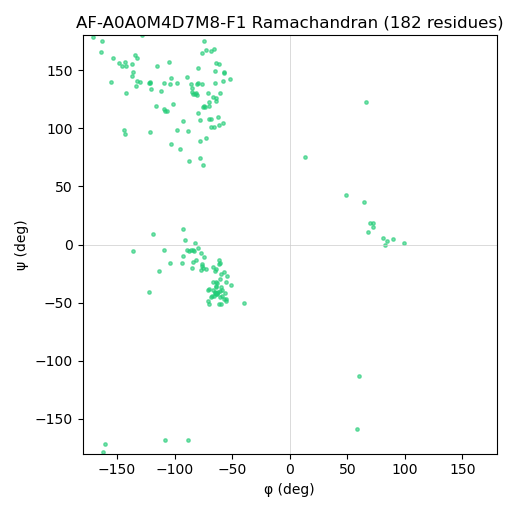N N . ARG A 1 163 ? -11.925 2.701 9.078 1.00 94.38 163 ARG A N 1
ATOM 1196 C CA . ARG A 1 163 ? -10.688 3.252 8.503 1.00 94.38 163 ARG A CA 1
ATOM 1197 C C . ARG A 1 163 ? -9.517 2.318 8.754 1.00 94.38 163 ARG A C 1
ATOM 1199 O O . ARG A 1 163 ? -9.301 1.880 9.886 1.00 94.38 163 ARG A O 1
ATOM 1206 N N . TYR A 1 164 ? -8.716 2.098 7.720 1.00 96.19 164 TYR A N 1
ATOM 1207 C CA . TYR A 1 164 ? -7.501 1.309 7.833 1.00 96.19 164 TYR A CA 1
ATOM 1208 C C . TYR A 1 164 ? -6.340 2.114 8.407 1.00 96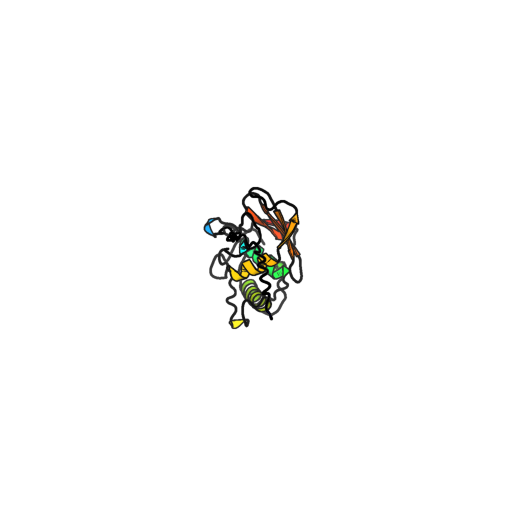.19 164 TYR A C 1
ATOM 1210 O O . TYR A 1 164 ? -6.077 3.267 8.049 1.00 96.19 164 TYR A O 1
ATOM 1218 N N . ARG A 1 165 ? -5.602 1.458 9.289 1.00 96.94 165 ARG A N 1
ATOM 1219 C CA . ARG A 1 165 ? -4.355 1.919 9.888 1.00 96.94 165 ARG A CA 1
ATOM 1220 C C . ARG A 1 165 ? -3.361 0.771 9.884 1.00 96.94 165 ARG A C 1
ATOM 1222 O O . ARG A 1 165 ? -3.738 -0.392 9.966 1.00 96.94 165 ARG A O 1
ATOM 1229 N N . PHE A 1 166 ? -2.092 1.104 9.758 1.00 97.38 166 PHE A N 1
ATOM 1230 C CA . PHE A 1 166 ? -1.010 0.143 9.606 1.00 97.38 166 PHE A CA 1
ATOM 1231 C C . PHE A 1 166 ? 0.163 0.557 10.477 1.00 97.38 166 PHE A C 1
ATOM 1233 O O . PHE A 1 166 ? 0.304 1.732 10.837 1.00 97.38 166 PHE A O 1
ATOM 1240 N N . ARG A 1 167 ? 0.981 -0.427 10.833 1.00 95.19 167 ARG A N 1
ATOM 1241 C CA . ARG A 1 167 ? 2.167 -0.221 11.650 1.00 95.19 167 ARG A CA 1
ATOM 1242 C C . ARG A 1 167 ? 3.412 -0.208 10.772 1.00 95.19 167 ARG A C 1
ATOM 1244 O O . ARG A 1 167 ? 3.689 -1.184 10.083 1.00 95.19 167 ARG A O 1
ATOM 1251 N N . GLU A 1 168 ? 4.143 0.899 10.808 1.00 88.19 168 GLU A N 1
ATOM 1252 C CA . GLU A 1 168 ? 5.423 1.053 10.109 1.00 88.19 168 GLU A CA 1
ATOM 1253 C C . GLU A 1 168 ? 6.534 0.247 10.810 1.00 88.19 168 GLU A C 1
ATOM 1255 O O . GLU A 1 168 ? 6.391 -0.178 11.961 1.00 88.19 168 GLU A O 1
ATOM 1260 N N . GLY A 1 169 ? 7.685 0.079 10.149 1.00 76.31 169 GLY A N 1
ATOM 1261 C CA . GLY A 1 169 ? 8.837 -0.652 10.702 1.00 76.31 169 GLY A CA 1
ATOM 1262 C C . GLY A 1 169 ? 9.421 -0.060 11.998 1.00 76.31 169 GLY A C 1
ATOM 1263 O O . GLY A 1 169 ? 10.146 -0.745 12.713 1.00 76.31 169 GLY A O 1
ATOM 1264 N N . ASN A 1 170 ? 9.079 1.188 12.334 1.00 80.88 170 ASN A N 1
ATOM 1265 C CA . ASN A 1 170 ? 9.454 1.867 13.580 1.00 80.88 170 ASN A CA 1
ATOM 1266 C C . ASN A 1 170 ? 8.399 1.728 14.705 1.00 80.88 170 ASN A C 1
ATOM 1268 O O . ASN A 1 170 ? 8.453 2.478 15.678 1.00 80.88 170 ASN A O 1
ATOM 1272 N N . ASP A 1 171 ? 7.433 0.814 14.556 1.00 85.25 171 ASP A N 1
ATOM 1273 C CA . ASP A 1 171 ? 6.323 0.555 15.490 1.00 85.25 171 ASP A CA 1
ATOM 1274 C C . ASP A 1 171 ? 5.284 1.696 15.602 1.00 85.25 171 ASP A C 1
ATOM 1276 O O . ASP A 1 171 ? 4.395 1.669 16.455 1.00 85.25 171 ASP A O 1
ATOM 1280 N N . THR A 1 172 ? 5.336 2.694 14.711 1.00 91.31 172 THR A N 1
ATOM 1281 C CA . THR A 1 172 ? 4.361 3.794 14.682 1.00 91.31 172 THR A CA 1
ATOM 1282 C C . THR A 1 172 ? 3.110 3.399 13.902 1.00 91.31 172 THR A C 1
ATOM 1284 O O . THR A 1 172 ? 3.182 2.964 12.753 1.00 91.31 172 THR A O 1
ATOM 1287 N N . TRP A 1 173 ? 1.939 3.611 14.507 1.00 95.62 173 TRP A N 1
ATOM 1288 C CA . TRP A 1 173 ? 0.652 3.462 13.831 1.00 95.62 173 TRP A CA 1
ATOM 1289 C C . TRP A 1 173 ? 0.314 4.687 12.987 1.00 95.62 173 TRP A C 1
ATOM 1291 O O . TRP A 1 173 ? 0.290 5.819 13.479 1.00 95.62 173 TRP A O 1
ATOM 1301 N N . ARG A 1 174 ? -0.029 4.452 11.723 1.00 95.69 174 ARG A N 1
ATOM 1302 C CA . ARG A 1 174 ? -0.479 5.478 10.782 1.00 95.69 174 ARG A CA 1
ATOM 1303 C C . ARG A 1 174 ? -1.864 5.149 10.272 1.00 95.69 174 ARG A C 1
ATOM 1305 O O . ARG A 1 174 ? -2.163 4.007 9.953 1.00 95.69 174 ARG A O 1
ATOM 1312 N N . LEU A 1 175 ? -2.701 6.171 10.154 1.00 95.94 175 LEU A N 1
ATOM 1313 C CA . LEU A 1 175 ? -3.979 6.069 9.457 1.00 95.94 175 LEU A CA 1
ATOM 1314 C C . LEU A 1 175 ? -3.733 6.232 7.955 1.00 95.94 175 LEU A C 1
ATOM 1316 O O . LEU A 1 175 ? -3.077 7.204 7.568 1.00 95.94 175 LEU A O 1
ATOM 1320 N N . ALA A 1 176 ? -4.256 5.324 7.130 1.00 95.69 176 ALA A N 1
ATOM 1321 C CA . ALA A 1 176 ? -4.096 5.314 5.675 1.00 95.69 176 ALA A CA 1
ATOM 1322 C C . ALA A 1 176 ? -4.981 6.384 5.010 1.00 95.69 176 ALA A C 1
ATOM 1324 O O . ALA A 1 176 ? -5.980 6.102 4.357 1.00 95.69 176 ALA A O 1
ATOM 1325 N N . ALA A 1 177 ? -4.643 7.648 5.246 1.00 93.94 177 ALA A N 1
ATOM 1326 C CA . ALA A 1 177 ? -5.383 8.804 4.763 1.00 93.94 177 ALA A CA 1
ATOM 1327 C C . ALA A 1 177 ? -4.908 9.265 3.380 1.00 93.94 177 ALA A C 1
ATOM 1329 O O . ALA A 1 177 ? -3.710 9.300 3.111 1.00 93.94 177 ALA A O 1
ATOM 1330 N N . TYR A 1 178 ? -5.837 9.736 2.551 1.00 91.62 178 TYR A N 1
ATOM 1331 C CA . TYR A 1 178 ? -5.564 10.420 1.283 1.00 91.62 178 TYR A CA 1
ATOM 1332 C C . TYR A 1 178 ? -5.293 11.924 1.457 1.00 91.62 178 TYR A C 1
ATOM 1334 O O . TYR A 1 178 ? -4.720 12.555 0.571 1.00 91.62 178 TYR A O 1
ATOM 1342 N N . GLY A 1 179 ? -5.720 12.508 2.585 1.00 89.56 179 GLY A N 1
ATOM 1343 C CA . GLY A 1 179 ? -5.714 13.959 2.816 1.00 89.56 179 GLY A CA 1
ATOM 1344 C C . GLY A 1 179 ? -4.474 14.532 3.509 1.00 89.56 179 GLY A C 1
ATOM 1345 O O . GLY A 1 179 ? -4.344 15.752 3.581 1.00 89.56 179 GLY A O 1
ATOM 1346 N N . TYR A 1 180 ? -3.577 13.697 4.040 1.00 89.94 180 TYR A N 1
ATOM 1347 C CA . TYR A 1 180 ? -2.344 14.157 4.687 1.00 89.94 180 TYR A CA 1
ATOM 1348 C C . TYR A 1 180 ? -1.233 13.103 4.631 1.00 89.94 180 TYR A C 1
ATOM 1350 O O . TYR A 1 180 ? -1.503 11.919 4.435 1.00 89.94 180 TYR A O 1
ATOM 1358 N N . ARG A 1 181 ? 0.012 13.554 4.825 1.00 94.38 181 ARG A N 1
ATOM 1359 C CA . ARG A 1 181 ? 1.231 12.736 4.884 1.00 94.38 181 ARG A CA 1
ATOM 1360 C C . ARG A 1 181 ? 1.909 12.931 6.239 1.00 94.38 181 ARG A C 1
ATOM 1362 O O . ARG A 1 181 ? 2.057 14.067 6.683 1.00 94.38 181 ARG A O 1
ATOM 1369 N N . SER A 1 182 ? 2.315 11.847 6.887 1.00 92.25 182 SER A N 1
ATOM 1370 C CA . SER A 1 182 ? 2.981 11.881 8.199 1.00 92.25 182 SER A CA 1
ATOM 1371 C C . SER A 1 182 ? 4.198 10.961 8.319 1.00 92.25 182 SER A C 1
ATOM 1373 O O . SER A 1 182 ? 4.866 10.984 9.351 1.00 92.25 182 SER A O 1
ATOM 1375 N N . CYS A 1 183 ? 4.450 10.157 7.292 1.00 88.94 183 CYS A N 1
ATOM 1376 C CA . CYS A 1 183 ? 5.593 9.254 7.165 1.00 88.94 183 CYS A CA 1
ATOM 1377 C C . CYS A 1 183 ? 6.820 10.064 6.724 1.00 88.94 183 CYS A C 1
ATOM 1379 O O . CYS A 1 183 ? 6.661 11.142 6.129 1.00 88.94 183 CYS A O 1
ATOM 1381 N N . SER A 1 184 ? 8.012 9.601 7.095 1.00 75.38 184 SER A N 1
ATOM 1382 C CA . SER A 1 184 ? 9.270 10.341 6.953 1.00 75.38 184 SER A CA 1
ATOM 1383 C C . SER A 1 184 ? 10.470 9.420 6.916 1.00 75.38 184 SER A C 1
ATOM 1385 O O . SER A 1 184 ? 10.487 8.523 7.792 1.00 75.38 184 SER A O 1
#